Protein AF-A0A183BF28-F1 (afdb_monomer)

Structure (mmCIF, N/CA/C/O backbone):
data_AF-A0A183BF28-F1
#
_entry.id   AF-A0A183BF28-F1
#
loop_
_atom_site.group_PDB
_atom_site.id
_atom_site.type_symbol
_atom_site.label_atom_id
_atom_site.label_alt_id
_atom_site.label_comp_id
_atom_site.label_asym_id
_atom_site.label_entity_id
_atom_site.label_seq_id
_atom_site.pdbx_PDB_ins_code
_atom_site.Cartn_x
_atom_site.Cartn_y
_atom_site.Cartn_z
_atom_site.occupancy
_atom_site.B_iso_or_equiv
_atom_site.auth_seq_id
_atom_site.auth_comp_id
_atom_site.auth_asym_id
_atom_site.auth_atom_id
_atom_site.pdbx_PDB_model_num
ATOM 1 N N . MET A 1 1 ? 4.475 -18.652 7.217 1.00 43.69 1 MET A N 1
ATOM 2 C CA . MET A 1 1 ? 4.339 -17.180 7.205 1.00 43.69 1 MET A CA 1
ATOM 3 C C . MET A 1 1 ? 4.363 -16.728 8.648 1.00 43.69 1 MET A C 1
ATOM 5 O O . MET A 1 1 ? 3.551 -17.228 9.413 1.00 43.69 1 MET A O 1
ATOM 9 N N . ALA A 1 2 ? 5.332 -15.903 9.044 1.00 49.62 2 ALA A N 1
ATOM 10 C CA . ALA A 1 2 ? 5.305 -15.289 10.367 1.00 49.62 2 ALA A CA 1
ATOM 11 C C . ALA A 1 2 ? 4.167 -14.260 10.384 1.00 49.62 2 ALA A C 1
ATOM 13 O O . ALA A 1 2 ? 4.080 -13.446 9.467 1.00 49.62 2 ALA A O 1
ATOM 14 N N . VAL A 1 3 ? 3.276 -14.362 11.366 1.00 61.16 3 VAL A N 1
ATOM 15 C CA . VAL A 1 3 ? 2.222 -13.373 11.625 1.00 61.16 3 VAL A CA 1
ATOM 16 C C . VAL A 1 3 ? 2.916 -12.074 12.042 1.00 61.16 3 VAL A C 1
ATOM 18 O O . VAL A 1 3 ? 3.842 -12.128 12.855 1.00 61.16 3 VAL A O 1
ATOM 21 N N . SER A 1 4 ? 2.544 -10.935 11.447 1.00 83.50 4 SER A N 1
ATOM 22 C CA . SER A 1 4 ? 3.138 -9.649 11.830 1.00 83.50 4 SER A CA 1
ATOM 23 C C . SER A 1 4 ? 2.793 -9.351 13.291 1.00 83.50 4 SER A C 1
ATOM 25 O O . SER A 1 4 ? 1.710 -9.702 13.760 1.00 83.50 4 SER A O 1
ATOM 27 N N . GLN A 1 5 ? 3.684 -8.678 14.021 1.00 89.06 5 GLN A N 1
ATOM 28 C CA . GLN A 1 5 ? 3.403 -8.227 15.391 1.00 89.06 5 GLN A CA 1
ATOM 29 C C . GLN A 1 5 ? 2.098 -7.407 15.454 1.00 89.06 5 GLN A C 1
ATOM 31 O O . GLN A 1 5 ? 1.356 -7.479 16.432 1.00 89.06 5 GLN A O 1
ATOM 36 N N . GLU A 1 6 ? 1.794 -6.667 14.388 1.00 87.69 6 GLU A N 1
ATOM 37 C CA . GLU A 1 6 ? 0.563 -5.889 14.228 1.00 87.69 6 GLU A CA 1
ATOM 38 C C . GLU A 1 6 ? -0.684 -6.778 14.129 1.00 87.69 6 GLU A C 1
ATOM 40 O O . GLU A 1 6 ? -1.686 -6.514 14.793 1.00 87.69 6 GLU A O 1
ATOM 45 N N . ASP A 1 7 ? -0.611 -7.877 13.376 1.00 90.62 7 ASP A N 1
ATOM 46 C CA . ASP A 1 7 ? -1.716 -8.830 13.222 1.00 90.62 7 ASP A CA 1
ATOM 47 C C . ASP A 1 7 ? -2.042 -9.521 14.556 1.00 90.62 7 ASP A C 1
ATOM 49 O O . ASP A 1 7 ? -3.206 -9.788 14.866 1.00 90.62 7 ASP A O 1
ATOM 53 N N . GLU A 1 8 ? -1.021 -9.791 15.377 1.00 94.12 8 GLU A N 1
ATOM 54 C CA . GLU A 1 8 ? -1.204 -10.360 16.713 1.00 94.12 8 GLU A CA 1
ATOM 55 C C . GLU A 1 8 ? -1.910 -9.370 17.653 1.00 94.12 8 GLU A C 1
ATOM 57 O O . GLU A 1 8 ? -2.807 -9.760 18.406 1.00 94.12 8 GLU A O 1
ATOM 62 N N . IL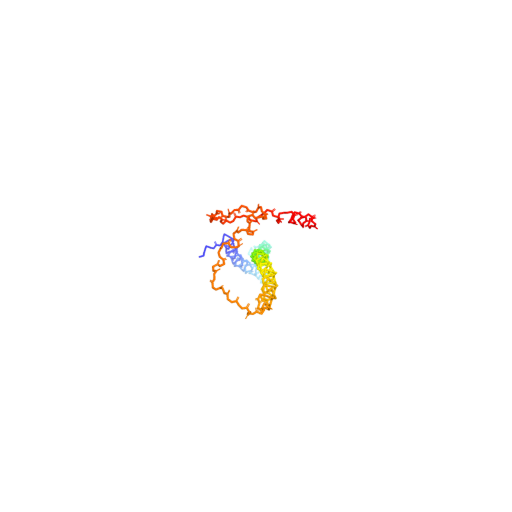E A 1 9 ? -1.552 -8.083 17.586 1.00 93.69 9 ILE A N 1
ATOM 63 C CA . ILE A 1 9 ? -2.218 -7.017 18.348 1.00 93.69 9 ILE A CA 1
ATOM 64 C C . ILE A 1 9 ? -3.686 -6.903 17.927 1.00 93.69 9 ILE A C 1
ATOM 66 O O . ILE A 1 9 ? -4.566 -6.872 18.787 1.00 93.69 9 ILE A O 1
ATOM 70 N N . VAL A 1 10 ? -3.970 -6.911 16.623 1.00 94.75 10 VAL A N 1
ATOM 71 C CA . VAL A 1 10 ? -5.341 -6.839 16.100 1.00 94.75 10 VAL A CA 1
ATOM 72 C C . VAL A 1 10 ? -6.154 -8.075 16.485 1.00 94.75 10 VAL A C 1
ATOM 74 O O . VAL A 1 10 ? -7.320 -7.953 16.854 1.00 94.75 10 VAL A O 1
ATOM 77 N N . SER A 1 11 ? -5.555 -9.266 16.467 1.00 95.31 11 SER A N 1
ATOM 78 C CA . SER A 1 11 ? -6.203 -10.499 16.934 1.00 95.31 11 SER A CA 1
ATOM 79 C C . SER A 1 11 ? -6.581 -10.428 18.421 1.00 95.31 11 SER A C 1
ATOM 81 O O . SER A 1 11 ? -7.711 -10.752 18.807 1.00 95.31 11 SER A O 1
ATOM 83 N N . LYS A 1 12 ? -5.667 -9.924 19.263 1.00 95.94 12 LYS A N 1
ATOM 84 C CA . LYS A 1 12 ? -5.938 -9.675 20.688 1.00 95.94 12 LYS A CA 1
ATOM 85 C C . LYS A 1 12 ? -7.038 -8.629 20.878 1.00 95.94 12 LYS A C 1
ATOM 87 O O . LYS A 1 12 ? -7.932 -8.853 21.689 1.00 95.94 12 LYS A O 1
ATOM 92 N N . ALA A 1 13 ? -7.018 -7.541 20.107 1.00 96.12 13 ALA A N 1
ATOM 93 C CA . ALA A 1 13 ? -8.053 -6.508 20.146 1.00 96.12 13 ALA A CA 1
ATOM 94 C C . ALA A 1 13 ? -9.435 -7.070 19.776 1.00 96.12 13 ALA A C 1
ATOM 96 O O . ALA A 1 13 ? -10.385 -6.881 20.526 1.00 96.12 13 ALA A O 1
ATOM 97 N N . LYS A 1 14 ? -9.536 -7.856 18.695 1.00 96.88 14 LYS A N 1
ATOM 98 C CA . LYS A 1 14 ? -10.781 -8.543 18.301 1.00 96.88 14 LYS A CA 1
ATOM 99 C C . LYS A 1 14 ? -11.297 -9.480 19.392 1.00 96.88 14 LYS A C 1
ATOM 101 O O . LYS A 1 14 ? -12.493 -9.526 19.655 1.00 96.88 14 LYS A O 1
ATOM 106 N N . SER A 1 15 ? -10.396 -10.196 20.060 1.00 97.69 15 SER A N 1
ATOM 107 C CA . SER A 1 15 ? -10.759 -11.082 21.173 1.00 97.69 15 SER A CA 1
ATOM 108 C C . SER A 1 15 ? -11.294 -10.296 22.377 1.00 97.69 15 SER A C 1
ATOM 110 O O . SER A 1 15 ? -12.264 -10.712 23.006 1.00 97.69 15 SER A O 1
ATOM 112 N N . ALA A 1 16 ? -10.691 -9.143 22.682 1.00 97.56 16 ALA A N 1
ATOM 113 C CA . ALA A 1 16 ? -11.154 -8.250 23.741 1.00 97.56 16 ALA A CA 1
ATOM 114 C C . ALA A 1 16 ? -12.519 -7.619 23.417 1.00 97.56 16 ALA A C 1
ATOM 116 O O . ALA A 1 16 ? -13.362 -7.541 24.306 1.00 97.56 16 ALA A O 1
ATOM 117 N N . ILE A 1 17 ? -12.760 -7.239 22.157 1.00 97.81 17 ILE A N 1
ATOM 118 C CA . ILE A 1 17 ? -14.062 -6.746 21.676 1.00 97.81 17 ILE A CA 1
ATOM 119 C C . ILE A 1 17 ? -15.151 -7.793 21.934 1.00 97.81 17 ILE A C 1
ATOM 121 O O . ILE A 1 17 ? -16.127 -7.485 22.608 1.00 97.81 17 ILE A O 1
ATOM 125 N N . LEU A 1 18 ? -14.943 -9.052 21.526 1.00 97.75 18 LEU A N 1
ATOM 126 C CA . LEU A 1 18 ? -15.909 -10.136 21.772 1.00 97.75 18 LEU A CA 1
ATOM 127 C C . LEU A 1 18 ? -16.190 -10.351 23.270 1.00 97.75 18 LEU A C 1
ATOM 129 O O . LEU A 1 18 ? -17.328 -10.591 23.677 1.00 97.75 18 LEU A O 1
ATOM 133 N N . ALA A 1 19 ? -15.157 -10.254 24.112 1.00 98.06 19 ALA A N 1
ATOM 134 C CA . ALA A 1 19 ? -15.319 -10.360 25.561 1.00 98.06 19 ALA A CA 1
ATOM 135 C C . ALA A 1 19 ? -16.131 -9.184 26.138 1.00 98.06 19 ALA A C 1
ATOM 137 O O . ALA A 1 19 ? -16.982 -9.390 27.005 1.00 98.06 19 ALA A O 1
ATOM 138 N N . LEU A 1 20 ? -15.898 -7.965 25.644 1.00 97.81 20 LEU A N 1
ATOM 139 C CA . LEU A 1 20 ? -16.638 -6.767 26.040 1.00 97.81 20 LEU A CA 1
ATOM 140 C C . LEU A 1 20 ? -18.089 -6.792 25.549 1.00 97.81 20 LEU A C 1
ATOM 142 O O . LEU A 1 20 ? -18.972 -6.414 26.311 1.00 97.81 20 LEU A O 1
ATOM 146 N N . GLU A 1 21 ? -18.359 -7.285 24.340 1.00 97.81 21 GLU A N 1
ATOM 147 C CA . GLU A 1 21 ? -19.720 -7.503 23.834 1.00 97.81 21 GLU A CA 1
ATOM 148 C C . GLU A 1 21 ? -20.484 -8.482 24.727 1.00 97.81 21 GLU A C 1
ATOM 150 O O . GLU A 1 21 ? -21.594 -8.187 25.174 1.00 97.81 21 GLU A O 1
ATOM 155 N N . SER A 1 22 ? -19.864 -9.617 25.068 1.00 98.25 22 SER A N 1
ATOM 156 C CA . SER A 1 22 ? -20.455 -10.583 25.996 1.00 98.25 22 SER A CA 1
ATOM 157 C C . SER A 1 22 ? -20.759 -9.935 27.347 1.00 98.25 22 SER A C 1
ATOM 159 O O . SER A 1 22 ? -21.877 -10.057 27.848 1.00 98.25 22 SER A O 1
ATOM 161 N N . LEU A 1 23 ? -19.799 -9.203 27.921 1.00 97.88 23 LEU A N 1
ATOM 162 C CA . LEU A 1 23 ? -19.992 -8.519 29.198 1.00 97.88 23 LEU A CA 1
ATOM 163 C C . LEU A 1 23 ? -21.115 -7.479 29.115 1.00 97.88 23 LEU A C 1
ATOM 165 O O . LEU A 1 23 ? -21.963 -7.424 30.001 1.00 97.88 23 LEU A O 1
ATOM 169 N N . LYS A 1 24 ? -21.164 -6.688 28.041 1.00 97.69 24 LYS A N 1
ATOM 170 C CA . LYS A 1 24 ? -22.215 -5.696 27.808 1.00 97.69 24 LYS A CA 1
ATOM 171 C C . LYS A 1 24 ? -23.598 -6.340 27.837 1.00 97.69 24 LYS A C 1
ATOM 173 O O . LYS A 1 24 ? -24.462 -5.862 28.567 1.00 97.69 24 LYS A O 1
ATOM 178 N N . THR A 1 25 ? -23.787 -7.445 27.110 1.00 97.81 25 THR A N 1
ATOM 179 C CA . THR A 1 25 ? -25.081 -8.147 27.073 1.00 97.81 25 THR A CA 1
ATOM 180 C C . THR A 1 25 ? -25.496 -8.683 28.446 1.00 97.81 25 THR A C 1
ATOM 182 O O . THR A 1 25 ? -26.675 -8.641 28.797 1.00 97.81 25 THR A O 1
ATOM 185 N N . GLU A 1 26 ? -24.542 -9.137 29.265 1.00 97.38 26 GLU A N 1
ATOM 186 C CA . GLU A 1 26 ? -24.800 -9.574 30.641 1.00 97.38 26 GLU A CA 1
ATOM 187 C C . GLU A 1 26 ? -25.221 -8.405 31.548 1.00 97.38 26 GLU A C 1
ATOM 189 O O . GLU A 1 26 ? -26.178 -8.529 32.323 1.00 97.38 26 GLU A O 1
ATOM 194 N N . GLN A 1 27 ? -24.552 -7.254 31.426 1.00 96.75 27 GLN A N 1
ATOM 195 C CA . GLN A 1 27 ? -24.895 -6.051 32.188 1.00 96.75 27 GLN A CA 1
ATOM 196 C C . GLN A 1 27 ? -26.248 -5.467 31.756 1.00 96.75 27 GLN A C 1
ATOM 198 O O . GLN A 1 27 ? -27.049 -5.096 32.609 1.00 96.75 27 GLN A O 1
ATOM 203 N N . GLU A 1 28 ? -26.565 -5.459 30.458 1.00 97.12 28 GLU A N 1
ATOM 204 C CA . GLU A 1 28 ? -27.879 -5.053 29.929 1.00 97.12 28 GLU A CA 1
ATOM 205 C C . GLU A 1 28 ? -29.004 -5.983 30.409 1.00 97.12 28 GLU A C 1
ATOM 207 O O . GLU A 1 28 ? -30.089 -5.532 30.795 1.00 97.12 28 GLU A O 1
ATOM 212 N N . LYS A 1 29 ? -28.745 -7.295 30.450 1.00 97.44 29 LYS A N 1
ATOM 213 C CA . LYS A 1 29 ? -29.685 -8.273 31.010 1.00 97.44 29 LYS A CA 1
ATOM 214 C C . LYS A 1 29 ? -29.917 -8.045 32.507 1.00 97.44 29 LYS A C 1
ATOM 216 O O . LYS A 1 29 ? -31.053 -8.114 32.966 1.00 97.44 29 LYS A O 1
ATOM 221 N N . SER A 1 30 ? -28.864 -7.746 33.263 1.00 95.75 30 SER A N 1
ATOM 222 C CA . SER A 1 30 ? -28.975 -7.440 34.695 1.00 95.75 30 SER A CA 1
ATOM 223 C C . SER A 1 30 ? -29.734 -6.128 34.934 1.00 95.75 30 SER A C 1
ATOM 225 O O . SER A 1 30 ? -30.644 -6.084 35.759 1.00 95.75 30 SER A O 1
ATOM 227 N N . LEU A 1 31 ? -29.440 -5.088 34.145 1.00 95.88 31 LEU A N 1
ATOM 228 C CA . LEU A 1 31 ? -30.117 -3.788 34.181 1.00 95.88 31 LEU A CA 1
ATOM 229 C C . LEU A 1 31 ? -31.617 -3.924 33.908 1.00 95.88 31 LEU A C 1
ATOM 231 O O . LEU A 1 31 ? -32.436 -3.437 34.686 1.00 95.88 31 LEU A O 1
ATOM 235 N N . SER A 1 32 ? -31.978 -4.616 32.826 1.00 95.25 32 SER A N 1
ATOM 236 C CA . SER A 1 32 ? -33.379 -4.864 32.471 1.00 95.25 32 SER A CA 1
ATOM 237 C C . SER A 1 32 ? -34.100 -5.709 33.524 1.00 95.25 32 SER A C 1
ATOM 239 O O . SER A 1 32 ? -35.276 -5.463 33.796 1.00 95.25 32 SER A O 1
ATOM 241 N N . GLY A 1 33 ? -33.398 -6.642 34.175 1.00 94.44 33 GLY A N 1
ATOM 242 C CA . GLY A 1 33 ? -33.896 -7.375 35.339 1.00 94.44 33 GLY A CA 1
ATOM 243 C C . GLY A 1 33 ? -34.273 -6.446 36.496 1.00 94.44 33 GLY A C 1
ATOM 244 O O . GLY A 1 33 ? -35.416 -6.477 36.948 1.00 94.44 33 GLY A O 1
ATOM 245 N N . PHE A 1 34 ? -33.362 -5.564 36.924 1.00 93.06 34 PHE A N 1
ATOM 246 C CA . PHE A 1 34 ? -33.631 -4.600 38.001 1.00 93.06 34 PHE A CA 1
ATOM 247 C C . PHE A 1 34 ? -34.762 -3.622 37.655 1.00 93.06 34 PHE A C 1
ATOM 249 O O . PHE A 1 34 ? -35.644 -3.380 38.479 1.00 93.06 34 PHE A O 1
ATOM 256 N N . GLN A 1 35 ? -34.786 -3.106 36.423 1.00 92.12 35 GLN A N 1
ATOM 257 C CA . GLN A 1 35 ? -35.855 -2.226 35.937 1.00 92.12 35 GLN A CA 1
ATOM 258 C C . GLN A 1 35 ? -37.221 -2.928 35.915 1.00 92.12 35 GLN A C 1
ATOM 260 O O . GLN A 1 35 ? -38.239 -2.322 36.262 1.00 92.12 35 GLN A O 1
ATOM 265 N N . SER A 1 36 ? -37.253 -4.210 35.543 1.00 91.12 36 SER A N 1
ATOM 266 C CA . SER A 1 36 ? -38.476 -5.019 35.547 1.00 91.12 36 SER A CA 1
ATOM 267 C C . SER A 1 36 ? -38.981 -5.267 36.969 1.00 91.12 36 SER A C 1
ATOM 269 O O . SER A 1 36 ? -40.168 -5.067 37.222 1.00 91.12 36 SER A O 1
ATOM 271 N N . SER A 1 37 ? -38.096 -5.619 37.909 1.00 88.75 37 SER A N 1
ATOM 272 C CA . SER A 1 37 ? -38.452 -5.798 39.327 1.00 88.75 37 SER A CA 1
ATOM 273 C C . SER A 1 37 ? -39.017 -4.515 39.944 1.00 88.75 37 SER A C 1
ATOM 275 O O . SER A 1 37 ? -40.042 -4.554 40.624 1.00 88.75 37 SER A O 1
ATOM 277 N N . LEU A 1 38 ? -38.406 -3.365 39.638 1.00 87.88 38 LEU A N 1
ATOM 278 C CA . LEU A 1 38 ? -38.874 -2.049 40.085 1.00 87.88 38 LEU A CA 1
ATOM 279 C C . LEU A 1 38 ? -40.250 -1.688 39.493 1.00 87.88 38 LEU A C 1
ATOM 281 O O . LEU A 1 38 ? -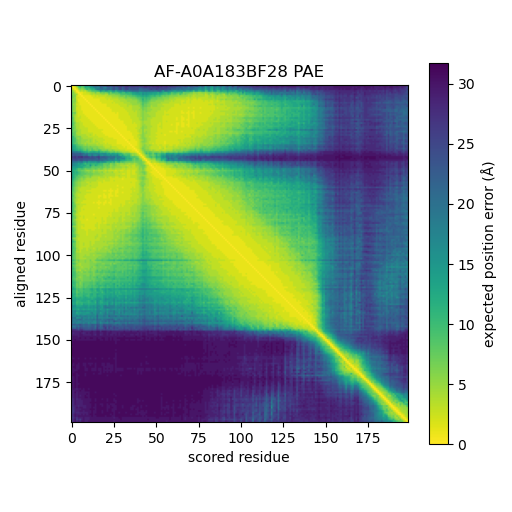41.059 -1.050 40.161 1.00 87.88 38 LEU A O 1
ATOM 285 N N . SER A 1 39 ? -40.538 -2.123 38.261 1.00 85.38 39 SER A N 1
ATOM 286 C CA . SER A 1 39 ? -41.819 -1.870 37.579 1.00 85.38 39 SER A CA 1
ATOM 287 C C . SER A 1 39 ? -42.961 -2.780 38.058 1.00 85.38 39 SER A C 1
ATOM 289 O O . SER A 1 39 ? -44.127 -2.402 37.958 1.00 85.38 39 SER A O 1
ATOM 291 N N . GLN A 1 40 ? -42.646 -3.986 38.541 1.00 83.25 40 GLN A N 1
ATOM 292 C CA . GLN A 1 40 ? -43.627 -4.985 38.991 1.00 83.25 40 GLN A CA 1
ATOM 293 C C . GLN A 1 40 ? -43.962 -4.883 40.485 1.00 83.25 40 GLN A C 1
ATOM 295 O O . GLN A 1 40 ? -44.987 -5.412 40.916 1.00 83.25 40 GLN A O 1
ATOM 300 N N . SER A 1 41 ? -43.133 -4.207 41.283 1.00 72.12 41 SER A N 1
ATOM 301 C CA . SER A 1 41 ? -43.397 -4.029 42.708 1.00 72.12 41 SER A CA 1
ATOM 302 C C . SER A 1 41 ? -44.416 -2.912 42.964 1.00 72.12 41 SER A C 1
ATOM 304 O O . SER A 1 41 ? -44.258 -1.773 42.528 1.00 72.12 41 SER A O 1
ATOM 306 N N . HIS A 1 42 ? -45.479 -3.238 43.704 1.00 64.69 42 HIS A N 1
ATOM 307 C CA . HIS A 1 42 ? -46.515 -2.291 44.133 1.00 64.69 42 HIS A CA 1
ATOM 308 C C . HIS A 1 42 ? -46.228 -1.650 45.507 1.00 64.69 42 HIS A C 1
ATOM 310 O O . HIS A 1 42 ? -46.983 -0.777 45.935 1.00 64.69 42 HIS A O 1
ATOM 316 N N . ALA A 1 43 ? -45.138 -2.041 46.183 1.00 60.12 43 ALA A N 1
ATOM 317 C CA . ALA A 1 43 ? -44.707 -1.504 47.474 1.00 60.12 43 ALA A CA 1
ATOM 318 C C . ALA A 1 43 ? -43.247 -1.016 47.384 1.00 60.12 43 ALA A C 1
ATOM 320 O O . ALA A 1 43 ? -42.306 -1.802 47.290 1.00 60.12 43 ALA A O 1
ATOM 321 N N . GLY A 1 44 ? -43.054 0.305 47.377 1.00 62.38 44 GLY A N 1
ATOM 322 C CA . GLY A 1 44 ? -41.755 0.943 47.111 1.00 62.38 44 GLY A CA 1
ATOM 323 C C . GLY A 1 44 ? -40.693 0.799 48.209 1.00 62.38 44 GLY A C 1
ATOM 324 O O . GLY A 1 44 ? -39.533 1.100 47.944 1.00 62.38 44 GLY A O 1
ATOM 325 N N . ASP A 1 45 ? -41.070 0.325 49.400 1.00 69.12 45 ASP A N 1
ATOM 326 C CA . ASP A 1 45 ? -40.207 0.302 50.594 1.00 69.12 45 ASP A CA 1
ATOM 327 C C . ASP A 1 45 ? -39.640 -1.091 50.934 1.00 69.12 45 ASP A C 1
ATOM 329 O O . ASP A 1 45 ? -38.998 -1.261 51.972 1.00 69.12 45 ASP A O 1
ATOM 333 N N . GLU A 1 46 ? -39.850 -2.107 50.088 1.00 81.62 46 GLU A N 1
ATOM 334 C CA . GLU A 1 46 ? -39.168 -3.391 50.284 1.00 81.62 46 GLU A CA 1
ATOM 335 C C . GLU A 1 46 ? -37.649 -3.242 50.080 1.00 81.62 46 GLU A C 1
ATOM 337 O O . GLU A 1 46 ? -37.209 -2.588 49.127 1.00 81.62 46 GLU A O 1
ATOM 342 N N . PRO A 1 47 ? -36.821 -3.874 50.935 1.00 81.00 47 PRO A N 1
ATOM 343 C CA . PRO A 1 47 ? -35.364 -3.748 50.876 1.00 81.00 47 PRO A CA 1
ATOM 344 C C . PRO A 1 47 ? -34.780 -4.194 49.525 1.00 81.00 47 PRO A C 1
ATOM 346 O O . PRO A 1 47 ? -33.807 -3.610 49.052 1.00 81.00 47 PRO A O 1
ATOM 349 N N . GLU A 1 48 ? -35.400 -5.175 48.864 1.00 82.94 48 GLU A N 1
ATOM 350 C CA . GLU A 1 48 ? -35.015 -5.628 47.520 1.00 82.94 48 GLU A CA 1
ATOM 351 C C . GLU A 1 48 ? -35.303 -4.579 46.435 1.00 82.94 48 GLU A C 1
ATOM 353 O O . GLU A 1 48 ? -34.548 -4.460 45.470 1.00 82.94 48 GLU A O 1
ATOM 358 N N . ASN A 1 49 ? -36.350 -3.772 46.612 1.00 84.94 49 ASN A N 1
ATOM 359 C CA . ASN A 1 49 ? -36.749 -2.731 45.669 1.00 84.94 49 ASN A CA 1
ATOM 360 C C . ASN A 1 49 ? -35.847 -1.487 45.781 1.00 84.94 49 ASN A C 1
ATOM 362 O O . ASN A 1 49 ? -35.416 -0.915 44.777 1.00 84.94 49 ASN A O 1
ATOM 366 N N . LEU A 1 50 ? -35.481 -1.122 47.014 1.00 86.69 50 LEU A N 1
ATOM 367 C CA . LEU A 1 50 ? -34.471 -0.099 47.304 1.00 86.69 50 LEU A CA 1
ATOM 368 C C . LEU A 1 50 ? -33.109 -0.473 46.705 1.00 86.69 50 LEU A C 1
ATOM 370 O O . LEU A 1 50 ? -32.502 0.343 46.013 1.00 86.69 50 LEU A O 1
ATOM 374 N N . TYR A 1 51 ? -32.676 -1.724 46.889 1.00 89.56 51 TYR A N 1
ATOM 375 C CA . TYR A 1 51 ? -31.439 -2.229 46.292 1.00 89.56 51 TYR A CA 1
ATOM 376 C C . TYR A 1 51 ? -31.474 -2.182 44.758 1.00 89.56 51 TYR A C 1
ATOM 378 O O . TYR A 1 51 ? -30.541 -1.680 44.132 1.00 89.56 51 TYR A O 1
ATOM 386 N N . ALA A 1 52 ? -32.565 -2.649 44.136 1.00 88.31 52 ALA A N 1
ATOM 387 C CA . ALA A 1 52 ? -32.722 -2.592 42.683 1.00 88.31 52 ALA A CA 1
ATOM 388 C C . ALA A 1 52 ? -32.609 -1.152 42.158 1.00 88.31 52 ALA A C 1
ATOM 390 O O . ALA A 1 52 ? -31.914 -0.909 41.173 1.00 88.31 52 ALA A O 1
ATOM 391 N N . LYS A 1 53 ? -33.226 -0.186 42.848 1.00 88.69 53 LYS A N 1
ATOM 392 C CA . LYS A 1 53 ? -33.158 1.236 42.493 1.00 88.69 53 LYS A CA 1
ATOM 393 C C . LYS A 1 53 ? -31.738 1.802 42.583 1.00 88.69 53 LYS A C 1
ATOM 395 O O . LYS A 1 53 ? -31.335 2.540 41.689 1.00 88.69 53 LYS A O 1
ATOM 400 N N . GLU A 1 54 ? -30.976 1.446 43.616 1.00 91.62 54 GLU A N 1
ATOM 401 C CA . GLU A 1 54 ? -29.580 1.882 43.774 1.00 91.62 54 GLU A CA 1
ATOM 402 C C . GLU A 1 54 ? -28.640 1.283 42.716 1.00 91.62 54 GLU A C 1
ATOM 404 O O . GLU A 1 54 ? -27.639 1.909 42.368 1.00 91.62 54 GLU A O 1
ATOM 409 N N . MET A 1 55 ? -28.952 0.098 42.179 1.00 93.06 55 MET A N 1
ATOM 410 C CA . MET A 1 55 ? -28.113 -0.580 41.182 1.00 93.06 55 MET A CA 1
ATOM 411 C C . MET A 1 55 ? -28.358 -0.123 39.737 1.00 93.06 55 MET A C 1
ATOM 413 O O . MET A 1 55 ? -27.447 -0.238 38.918 1.00 93.06 55 MET A O 1
ATOM 417 N N . VAL A 1 56 ? -29.539 0.409 39.398 1.00 93.88 56 VAL A N 1
ATOM 418 C CA . VAL A 1 56 ? -29.879 0.789 38.010 1.00 93.88 56 VAL A CA 1
ATOM 419 C C . VAL A 1 56 ? -28.927 1.849 37.446 1.00 93.88 56 VAL A C 1
ATOM 421 O O . VAL A 1 56 ? -28.389 1.657 36.354 1.00 93.88 56 VAL A O 1
ATOM 424 N N . ASP A 1 57 ? -28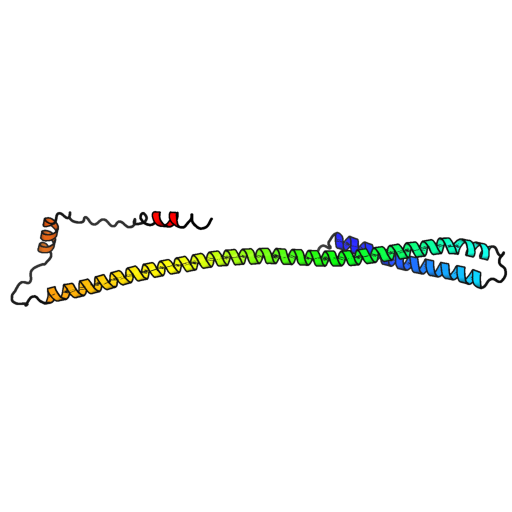.677 2.937 38.179 1.00 94.25 57 ASP A N 1
ATOM 425 C CA . ASP A 1 57 ? -27.861 4.048 37.669 1.00 94.25 57 ASP A CA 1
ATOM 426 C C . ASP A 1 57 ? -26.379 3.660 37.476 1.00 94.25 57 ASP A C 1
ATOM 428 O O . ASP A 1 57 ? -25.849 3.872 36.378 1.00 94.25 57 ASP A O 1
ATOM 432 N N . PRO A 1 58 ? -25.683 3.041 38.459 1.00 95.44 58 PRO A N 1
ATOM 433 C CA . PRO A 1 58 ? -24.301 2.596 38.274 1.00 95.44 58 PRO A CA 1
ATOM 434 C C . PRO A 1 58 ? -24.140 1.604 37.120 1.00 95.44 58 PRO A C 1
ATOM 436 O O . PRO A 1 58 ? -23.182 1.697 36.349 1.00 95.44 58 PRO A O 1
ATOM 439 N N . LEU A 1 59 ? -25.081 0.669 36.977 1.00 96.00 59 LEU A N 1
ATOM 440 C CA . LEU A 1 59 ? -25.037 -0.346 35.930 1.00 96.00 59 LEU A CA 1
ATOM 441 C C . LEU A 1 59 ? -25.271 0.271 34.545 1.00 96.00 59 LEU A C 1
ATOM 443 O O . LEU A 1 59 ? -24.586 -0.093 33.589 1.00 96.00 59 LEU A O 1
ATOM 447 N N . GLY A 1 60 ? -26.156 1.269 34.447 1.00 96.94 60 GLY A N 1
ATOM 448 C CA . GLY A 1 60 ? -26.354 2.056 33.229 1.00 96.94 60 GLY A CA 1
ATOM 449 C C . GLY A 1 60 ? -25.077 2.777 32.788 1.00 96.94 60 GLY A C 1
ATOM 450 O O . GLY A 1 60 ? -24.710 2.728 31.613 1.00 96.94 60 GLY A O 1
ATOM 451 N N . VAL A 1 61 ? -24.336 3.365 33.736 1.00 97.56 61 VAL A N 1
ATOM 452 C CA . VAL A 1 61 ? -23.030 3.992 33.459 1.00 97.56 61 VAL A CA 1
ATOM 453 C C . VAL A 1 61 ? -22.006 2.967 32.961 1.00 97.56 61 VAL A C 1
ATOM 455 O O . VAL A 1 61 ? -21.238 3.266 32.045 1.00 97.56 61 VAL A O 1
ATOM 458 N N . ILE A 1 62 ? -21.975 1.760 33.534 1.00 96.81 62 ILE A N 1
ATOM 459 C CA . ILE A 1 62 ? -21.068 0.688 33.091 1.00 96.81 62 ILE A CA 1
ATOM 460 C C . ILE A 1 62 ? -21.398 0.259 31.658 1.00 96.81 62 ILE A C 1
ATOM 462 O O . ILE A 1 62 ? -20.493 0.205 30.825 1.00 96.81 62 ILE A O 1
ATOM 466 N N . VAL A 1 63 ? -22.676 0.014 31.350 1.00 97.75 63 VAL A N 1
ATOM 467 C CA . VAL A 1 63 ? -23.127 -0.350 29.996 1.00 97.75 63 VAL A CA 1
ATOM 468 C C . VAL A 1 63 ? -22.724 0.722 28.984 1.00 97.75 63 VAL A C 1
ATOM 470 O O . VAL A 1 63 ? -22.153 0.394 27.945 1.00 97.75 63 VAL A O 1
ATOM 473 N N . GLN A 1 64 ? -22.944 2.001 29.305 1.00 97.94 64 GLN A N 1
ATOM 474 C CA . GLN A 1 64 ? -22.560 3.108 28.430 1.00 97.94 64 GLN A CA 1
ATOM 475 C C . GLN A 1 64 ? -21.042 3.171 28.209 1.00 97.94 64 GLN A C 1
ATOM 477 O O . GLN A 1 64 ? -20.588 3.376 27.087 1.00 97.94 64 GLN A O 1
ATOM 482 N N . ARG A 1 65 ? -20.233 2.962 29.254 1.00 98.12 65 ARG A N 1
ATOM 483 C CA . ARG A 1 65 ? -18.767 2.938 29.116 1.00 98.12 65 ARG A CA 1
ATOM 484 C C . ARG A 1 65 ? -18.286 1.796 28.229 1.00 98.12 65 ARG A C 1
ATOM 486 O O . ARG A 1 65 ? -17.390 2.016 27.419 1.00 98.12 65 ARG A O 1
ATOM 493 N N . ILE A 1 66 ? -18.867 0.603 28.376 1.00 98.06 66 ILE A N 1
ATOM 494 C CA . ILE A 1 66 ? -18.527 -0.539 27.519 1.00 98.06 66 ILE A CA 1
ATOM 495 C C . ILE A 1 66 ? -18.925 -0.238 26.070 1.00 98.06 66 ILE A C 1
ATOM 497 O O . ILE A 1 66 ? -18.124 -0.475 25.173 1.00 98.06 66 ILE A O 1
ATOM 501 N N . GLN A 1 67 ? -20.109 0.341 25.845 1.00 97.94 67 GLN A N 1
ATOM 502 C CA . GLN A 1 67 ? -20.561 0.739 24.510 1.00 97.94 67 GLN A CA 1
ATOM 503 C C . GLN A 1 67 ? -19.595 1.728 23.846 1.00 97.94 67 GLN A C 1
ATOM 505 O O . GLN A 1 67 ? -19.153 1.473 22.731 1.00 97.94 67 GLN A O 1
ATOM 510 N N . ASN A 1 68 ? -19.211 2.802 24.541 1.00 98.00 68 ASN A N 1
ATOM 511 C CA . ASN A 1 68 ? -18.264 3.780 23.999 1.00 98.00 68 ASN A CA 1
ATOM 512 C C . ASN A 1 68 ? -16.912 3.125 23.661 1.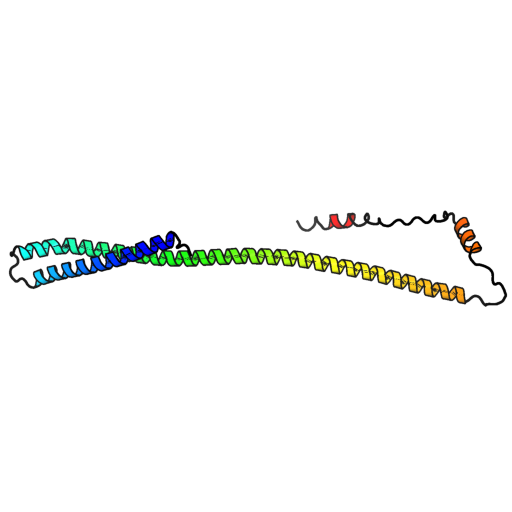00 98.00 68 ASN A C 1
ATOM 514 O O . ASN A 1 68 ? -16.338 3.389 22.612 1.00 98.00 68 ASN A O 1
ATOM 518 N N . GLY A 1 69 ? -16.418 2.233 24.528 1.00 97.69 69 GLY A N 1
ATOM 519 C CA . GLY A 1 69 ? -15.171 1.509 24.278 1.00 97.69 69 GLY A CA 1
ATOM 520 C C . GLY A 1 69 ? -15.238 0.557 23.077 1.00 97.69 69 GLY A C 1
ATOM 521 O O . GLY A 1 69 ? -14.233 0.385 22.392 1.00 97.69 69 GLY A O 1
ATOM 522 N N . LEU A 1 70 ? -16.402 -0.045 22.808 1.00 98.00 70 LEU A N 1
ATOM 523 C CA . LEU A 1 70 ? -16.630 -0.861 21.611 1.00 98.00 70 LEU A CA 1
ATOM 524 C C . LEU A 1 70 ? -16.646 0.003 20.342 1.00 98.00 70 LEU A C 1
ATOM 526 O O . LEU A 1 70 ? -15.972 -0.338 19.376 1.00 98.00 70 LEU A O 1
ATOM 530 N N . GLU A 1 71 ? -17.332 1.149 20.371 1.00 98.06 71 GLU A N 1
ATOM 531 C CA . GLU A 1 71 ? -17.364 2.099 19.248 1.00 98.06 71 GLU A CA 1
ATOM 532 C C . GLU A 1 71 ? -15.961 2.627 18.906 1.00 98.06 71 GLU A C 1
ATOM 534 O O . GLU A 1 71 ? -15.567 2.652 17.738 1.00 98.06 71 GLU A O 1
ATOM 539 N N . ASP A 1 72 ? -15.167 2.980 19.921 1.00 97.12 72 ASP A N 1
ATOM 540 C CA . ASP A 1 72 ? -13.772 3.389 19.738 1.00 97.12 72 ASP A CA 1
ATOM 541 C C . ASP A 1 72 ? -12.923 2.253 19.135 1.00 97.12 72 ASP A C 1
ATOM 543 O O . ASP A 1 72 ? -12.077 2.484 18.264 1.00 97.12 72 ASP A O 1
ATOM 547 N N . ALA A 1 73 ? -13.147 1.008 19.568 1.00 97.19 73 ALA A N 1
ATOM 548 C CA . ALA A 1 73 ? -12.425 -0.155 19.059 1.00 97.19 73 ALA A CA 1
ATOM 549 C C . ALA A 1 73 ? -12.764 -0.463 17.589 1.00 97.19 73 ALA A C 1
ATOM 551 O O . ALA A 1 73 ? -11.861 -0.797 16.814 1.00 97.19 73 ALA A O 1
ATOM 552 N N . ASP A 1 74 ? -14.020 -0.285 17.179 1.00 96.38 74 ASP A N 1
ATOM 553 C CA . ASP A 1 74 ? -14.443 -0.416 15.781 1.00 96.38 74 ASP A CA 1
ATOM 554 C C . ASP A 1 74 ? -13.739 0.608 14.883 1.00 96.38 74 ASP A C 1
ATOM 556 O O . ASP A 1 74 ? -13.224 0.259 13.814 1.00 96.38 74 ASP A O 1
ATOM 560 N N . VAL A 1 75 ? -13.633 1.864 15.335 1.00 97.44 75 VAL A N 1
ATOM 561 C CA . VAL A 1 75 ? -12.886 2.909 14.614 1.00 97.44 75 VAL A CA 1
ATOM 562 C C . VAL A 1 75 ? -11.421 2.505 14.435 1.00 97.44 75 VAL A C 1
ATOM 564 O O . VAL A 1 75 ? -10.872 2.653 13.338 1.00 97.44 75 VAL A O 1
ATOM 567 N N . LEU A 1 76 ? -10.787 1.955 15.475 1.00 96.12 76 LEU A N 1
ATOM 568 C CA . LEU A 1 76 ? -9.398 1.492 15.404 1.00 96.12 76 LEU A CA 1
ATOM 569 C C . LEU A 1 76 ? -9.214 0.324 14.424 1.00 96.12 76 LEU A C 1
ATOM 571 O O . LEU A 1 76 ? -8.228 0.308 13.684 1.00 96.12 76 LEU A O 1
ATOM 575 N N . LEU A 1 77 ? -10.152 -0.627 14.371 1.00 95.94 77 LEU A N 1
ATOM 576 C CA . LEU A 1 77 ? -10.104 -1.736 13.411 1.00 95.94 77 LEU A CA 1
ATOM 577 C C . LEU A 1 77 ? -10.208 -1.241 11.967 1.00 95.94 77 LEU A C 1
ATOM 579 O O . LEU A 1 77 ? -9.408 -1.639 11.118 1.00 95.94 77 LEU A O 1
ATOM 583 N N . VAL A 1 78 ? -11.146 -0.334 11.698 1.00 97.00 78 VAL A N 1
ATOM 584 C CA . VAL A 1 78 ? -11.302 0.276 10.372 1.00 97.00 78 VAL A CA 1
ATOM 585 C C . VAL A 1 78 ? -10.045 1.062 9.992 1.00 97.00 78 VAL A C 1
ATOM 587 O O . VAL A 1 78 ? -9.543 0.932 8.874 1.00 97.00 78 VAL A O 1
ATOM 590 N N . MET A 1 79 ? -9.489 1.846 10.921 1.00 96.25 79 MET A N 1
ATOM 591 C CA . MET A 1 79 ? -8.250 2.594 10.699 1.00 96.25 79 MET A CA 1
ATOM 592 C C . MET A 1 79 ? -7.074 1.670 10.360 1.00 96.25 79 MET A C 1
ATOM 594 O O . MET A 1 79 ? -6.309 1.970 9.441 1.00 96.25 79 MET A O 1
ATOM 598 N N . TYR A 1 80 ? -6.948 0.533 11.048 1.00 95.38 80 TYR A N 1
ATOM 599 C CA . TYR A 1 80 ? -5.934 -0.473 10.743 1.00 95.38 80 TYR A CA 1
ATOM 600 C C . TYR A 1 80 ? -6.091 -1.035 9.318 1.00 95.38 80 TYR A C 1
ATOM 602 O O . TYR A 1 80 ? -5.109 -1.113 8.581 1.00 95.38 80 TYR A O 1
ATOM 610 N N . GLU A 1 81 ? -7.311 -1.343 8.866 1.00 95.12 81 GLU A N 1
ATOM 611 C CA . GLU A 1 81 ? -7.540 -1.794 7.483 1.00 95.12 81 GLU A CA 1
ATOM 612 C C . GLU A 1 81 ? -7.149 -0.739 6.438 1.00 95.12 81 GLU A C 1
ATOM 614 O O . GLU A 1 81 ? -6.581 -1.071 5.391 1.00 95.12 81 GLU A O 1
ATOM 619 N N . TYR A 1 82 ? -7.443 0.538 6.699 1.00 97.56 82 TYR A N 1
ATOM 620 C CA . TYR A 1 82 ? -7.012 1.634 5.829 1.00 97.56 82 TYR A CA 1
ATOM 621 C C . TYR A 1 82 ? -5.490 1.763 5.781 1.00 97.56 82 TYR A C 1
ATOM 623 O O . TYR A 1 82 ? -4.936 1.954 4.696 1.00 97.56 82 TYR A O 1
ATOM 631 N N . LEU A 1 83 ? -4.814 1.617 6.922 1.00 96.00 83 LEU A N 1
ATOM 632 C CA . LEU A 1 83 ? -3.356 1.645 6.990 1.00 96.00 83 LEU A CA 1
ATOM 633 C C . LEU A 1 83 ? -2.744 0.520 6.144 1.00 96.00 83 LEU A C 1
ATOM 635 O O . LEU A 1 83 ? -1.882 0.791 5.312 1.00 96.00 83 LEU A O 1
ATOM 639 N N . GLN A 1 84 ? -3.264 -0.705 6.261 1.00 95.62 84 GLN A N 1
ATOM 640 C CA . GLN A 1 84 ? -2.809 -1.849 5.462 1.00 95.62 84 GLN A CA 1
ATOM 641 C C . GLN A 1 84 ? -2.971 -1.607 3.951 1.00 95.62 84 GLN A C 1
ATOM 643 O O . GLN A 1 84 ? -2.063 -1.883 3.162 1.00 95.62 84 GLN A O 1
ATOM 648 N N . LYS A 1 85 ? -4.104 -1.032 3.523 1.00 97.06 85 LYS A N 1
ATOM 649 C CA . LYS A 1 85 ? -4.326 -0.658 2.112 1.00 97.06 85 LYS A CA 1
ATOM 650 C C . LYS A 1 85 ? -3.323 0.399 1.642 1.00 97.06 85 LYS A C 1
ATOM 652 O O . LYS A 1 85 ? -2.734 0.244 0.571 1.00 97.06 85 LYS A O 1
ATOM 657 N N . ALA A 1 86 ? -3.107 1.441 2.443 1.00 97.94 86 ALA A N 1
ATOM 658 C CA . ALA A 1 86 ? -2.169 2.515 2.128 1.00 97.94 86 ALA A CA 1
ATOM 659 C C . ALA A 1 86 ? -0.718 2.007 2.045 1.00 97.94 86 ALA A C 1
ATOM 661 O O . ALA A 1 86 ? 0.040 2.397 1.153 1.00 97.94 86 ALA A O 1
ATOM 662 N N . GLU A 1 87 ? -0.322 1.096 2.932 1.00 96.81 87 GLU A N 1
ATOM 663 C CA . GLU A 1 87 ? 0.999 0.471 2.903 1.00 96.81 87 GLU A CA 1
ATOM 664 C C . GLU A 1 87 ? 1.194 -0.412 1.672 1.00 96.81 87 GLU A C 1
ATOM 666 O O . GLU A 1 87 ? 2.231 -0.316 1.005 1.00 96.81 87 GLU A O 1
ATOM 671 N N . ALA A 1 88 ? 0.192 -1.215 1.312 1.00 97.00 88 ALA A N 1
ATOM 672 C CA . ALA A 1 88 ? 0.224 -2.016 0.094 1.00 97.00 88 ALA A CA 1
ATOM 673 C C . ALA A 1 88 ? 0.372 -1.135 -1.160 1.00 97.00 88 ALA A C 1
ATOM 675 O O . ALA A 1 88 ? 1.193 -1.423 -2.038 1.00 97.00 88 ALA A O 1
ATOM 676 N N . GLU A 1 89 ? -0.364 -0.023 -1.231 1.00 98.12 89 GLU A N 1
ATOM 677 C CA . GLU A 1 89 ? -0.260 0.938 -2.331 1.00 98.12 89 GLU A CA 1
ATOM 678 C C . GLU A 1 89 ? 1.123 1.601 -2.388 1.00 98.12 89 GLU A C 1
ATOM 680 O O . GLU A 1 89 ? 1.746 1.657 -3.453 1.00 98.12 89 GLU A O 1
ATOM 685 N N . LYS A 1 90 ? 1.673 2.005 -1.238 1.00 98.25 90 LYS A N 1
ATOM 686 C CA . LYS A 1 90 ? 3.042 2.529 -1.136 1.00 98.25 90 LYS A CA 1
ATOM 687 C C . LYS A 1 90 ? 4.075 1.534 -1.668 1.00 98.25 90 LYS A C 1
ATOM 689 O O . LYS A 1 90 ? 4.971 1.930 -2.420 1.00 98.25 90 LYS A O 1
ATOM 694 N N . GLN A 1 91 ? 3.978 0.251 -1.309 1.00 98.44 91 GLN A N 1
ATOM 695 C CA . GLN A 1 91 ? 4.905 -0.768 -1.818 1.00 98.44 91 GLN A CA 1
ATOM 696 C C . GLN A 1 91 ? 4.746 -0.980 -3.327 1.00 98.44 91 GLN A C 1
ATOM 698 O O . GLN A 1 91 ? 5.748 -1.084 -4.040 1.00 98.44 91 GLN A O 1
ATOM 703 N N . LYS A 1 92 ? 3.509 -0.969 -3.837 1.00 98.56 92 LYS A N 1
ATOM 704 C CA . LYS A 1 92 ? 3.225 -1.052 -5.276 1.00 98.56 92 LYS A CA 1
ATOM 705 C C . LYS A 1 92 ? 3.864 0.104 -6.047 1.00 98.56 92 LYS A C 1
ATOM 707 O O . LYS A 1 92 ? 4.554 -0.140 -7.036 1.00 98.56 92 LYS A O 1
ATOM 712 N N . LEU A 1 93 ? 3.694 1.343 -5.584 1.00 98.75 93 LEU A N 1
ATOM 713 C CA . LEU A 1 93 ? 4.301 2.522 -6.211 1.00 98.75 93 LEU A CA 1
ATOM 714 C C . LEU A 1 93 ? 5.831 2.461 -6.166 1.00 98.75 93 LEU A C 1
ATOM 716 O O . LEU A 1 93 ? 6.494 2.730 -7.166 1.00 98.75 93 LEU A O 1
ATOM 720 N N . LYS A 1 94 ? 6.407 2.027 -5.039 1.00 98.62 94 LYS A N 1
ATOM 721 C CA . LYS A 1 94 ? 7.858 1.838 -4.901 1.00 98.62 94 LYS A CA 1
ATOM 722 C C . LYS A 1 94 ? 8.405 0.816 -5.900 1.00 98.62 94 LYS A C 1
ATOM 724 O O . LYS A 1 94 ? 9.475 1.029 -6.472 1.00 98.62 94 LYS A O 1
ATOM 729 N N . TYR A 1 95 ? 7.687 -0.284 -6.121 1.00 98.56 95 TYR A N 1
ATOM 730 C CA . TYR A 1 95 ? 8.043 -1.268 -7.142 1.00 98.56 95 TYR A CA 1
ATOM 731 C C . TYR A 1 95 ? 7.952 -0.676 -8.555 1.00 98.56 95 TYR A C 1
ATOM 733 O O . TYR A 1 95 ? 8.898 -0.806 -9.331 1.00 98.56 95 TYR A O 1
ATOM 741 N N . GLN A 1 96 ? 6.859 0.022 -8.877 1.00 98.75 96 GLN A N 1
ATOM 742 C CA . GLN A 1 96 ? 6.679 0.648 -10.190 1.00 98.75 96 GLN A CA 1
ATOM 743 C C . GLN A 1 96 ? 7.760 1.688 -10.491 1.00 98.75 96 GLN A C 1
ATOM 745 O O . GLN A 1 96 ? 8.315 1.673 -11.584 1.00 98.75 96 GLN A O 1
ATOM 750 N N . ALA A 1 97 ? 8.117 2.528 -9.517 1.00 98.75 97 ALA A N 1
ATOM 751 C CA . ALA A 1 97 ? 9.192 3.505 -9.663 1.00 98.75 97 ALA A CA 1
ATOM 752 C C . ALA A 1 97 ? 10.532 2.833 -10.004 1.00 98.75 97 ALA A C 1
ATOM 754 O O . ALA A 1 97 ? 11.233 3.272 -10.912 1.00 98.75 97 ALA A O 1
ATOM 755 N N . ARG A 1 98 ? 10.865 1.722 -9.328 1.00 98.69 98 ARG A N 1
ATOM 756 C CA . ARG A 1 98 ? 12.075 0.936 -9.628 1.00 98.69 98 ARG A CA 1
ATOM 757 C C . ARG A 1 98 ? 12.033 0.328 -11.028 1.00 98.69 98 ARG A C 1
ATOM 759 O O . ARG A 1 98 ? 13.027 0.408 -11.740 1.00 98.69 98 ARG A O 1
ATOM 766 N N . ARG A 1 99 ? 10.895 -0.251 -11.424 1.00 98.62 99 ARG A N 1
ATOM 767 C CA . ARG A 1 99 ? 10.717 -0.846 -12.756 1.00 98.62 99 ARG A CA 1
ATOM 768 C C . ARG A 1 99 ? 10.867 0.201 -13.860 1.00 98.62 99 ARG A C 1
ATOM 770 O O . ARG A 1 99 ? 11.606 -0.030 -14.804 1.00 98.62 99 ARG A O 1
ATOM 777 N N . LEU A 1 100 ? 10.206 1.350 -13.717 1.00 98.75 100 LEU A N 1
ATOM 778 C CA . LEU A 1 100 ? 10.283 2.446 -14.685 1.00 98.75 100 LEU A CA 1
ATOM 779 C C . LEU A 1 100 ? 11.692 3.028 -14.779 1.00 98.75 100 LEU A C 1
ATOM 781 O O . LEU A 1 100 ? 12.139 3.354 -15.870 1.00 98.75 100 LEU A O 1
ATOM 785 N N . PHE A 1 101 ? 12.404 3.137 -13.656 1.00 98.75 101 PHE A N 1
ATOM 786 C CA . PHE A 1 101 ? 13.801 3.560 -13.673 1.00 98.75 101 PHE A CA 1
ATOM 787 C C . PHE A 1 101 ? 14.674 2.585 -14.476 1.00 98.75 101 PHE A C 1
ATOM 789 O O . PHE A 1 101 ? 15.425 3.021 -15.341 1.00 98.75 101 PHE A O 1
ATOM 796 N N . GLN A 1 102 ? 14.535 1.274 -14.245 1.00 98.69 102 GLN A N 1
ATOM 797 C CA . GLN A 1 102 ? 15.260 0.246 -15.006 1.00 98.69 102 GLN A CA 1
ATOM 798 C C . GLN A 1 102 ? 14.919 0.288 -16.498 1.00 98.69 102 GLN A C 1
ATOM 800 O O . GLN A 1 102 ? 15.818 0.250 -17.329 1.00 98.69 102 GLN A O 1
ATOM 805 N N . GLU A 1 103 ? 13.635 0.411 -16.831 1.00 98.50 103 GLU A N 1
ATOM 806 C CA . GLU A 1 103 ? 13.164 0.538 -18.210 1.00 98.50 103 GLU A CA 1
ATOM 807 C C . GLU A 1 103 ? 13.727 1.799 -18.878 1.00 98.50 103 GLU A C 1
ATOM 809 O O . GLU A 1 103 ? 14.186 1.743 -20.013 1.00 98.50 103 GLU A O 1
ATOM 814 N N . ASN A 1 104 ? 13.774 2.929 -18.166 1.00 98.56 104 ASN A N 1
ATOM 815 C CA . ASN A 1 104 ? 14.343 4.164 -18.697 1.00 98.56 104 ASN A CA 1
ATOM 816 C C . ASN A 1 104 ? 15.848 4.044 -18.956 1.00 98.56 104 ASN A C 1
ATOM 818 O O . ASN A 1 104 ? 16.317 4.497 -19.997 1.00 98.56 104 ASN A O 1
ATOM 822 N N . THR A 1 105 ? 16.592 3.430 -18.035 1.00 98.69 105 THR A N 1
ATOM 823 C CA . THR A 1 105 ? 18.021 3.154 -18.222 1.00 98.69 105 THR A CA 1
ATOM 824 C C . THR A 1 105 ? 18.239 2.246 -19.425 1.00 98.69 105 THR A C 1
ATOM 826 O O . THR A 1 105 ? 19.014 2.597 -20.309 1.00 98.69 105 THR A O 1
ATOM 829 N N . TRP A 1 106 ? 17.487 1.148 -19.514 1.00 98.69 106 TRP A N 1
ATOM 830 C CA . TRP A 1 106 ? 17.579 0.216 -20.633 1.00 98.69 106 TRP A CA 1
ATOM 831 C C . TRP A 1 106 ? 17.280 0.896 -21.975 1.00 98.69 106 TRP A C 1
ATOM 833 O O . TRP A 1 106 ? 18.033 0.734 -22.927 1.00 98.69 106 TRP A O 1
ATOM 843 N N . LEU A 1 107 ? 16.246 1.740 -22.051 1.00 98.75 107 LEU A N 1
ATOM 844 C CA . LEU A 1 107 ? 15.932 2.491 -23.271 1.00 98.75 107 LEU A CA 1
ATOM 845 C C . LEU A 1 107 ? 17.035 3.487 -23.663 1.0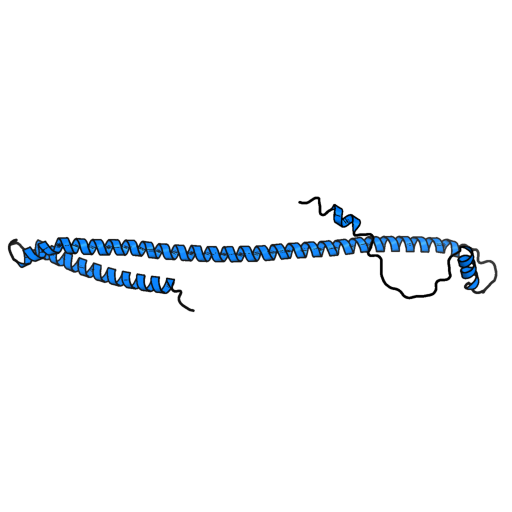0 98.75 107 LEU A C 1
ATOM 847 O O . LEU A 1 107 ? 17.259 3.710 -24.850 1.00 98.75 107 LEU A O 1
ATOM 851 N N . ARG A 1 108 ? 17.727 4.099 -22.693 1.00 98.75 108 ARG A N 1
ATOM 852 C CA . ARG A 1 108 ? 18.871 4.989 -22.968 1.00 98.75 108 ARG A CA 1
ATOM 853 C C . ARG A 1 108 ? 20.082 4.218 -23.486 1.00 98.75 108 ARG A C 1
ATOM 855 O O . ARG A 1 108 ? 20.764 4.704 -24.388 1.00 98.75 108 ARG A O 1
ATOM 862 N N . GLU A 1 109 ? 20.335 3.040 -22.929 1.00 98.75 109 GLU A N 1
ATOM 863 C CA . GLU A 1 109 ? 21.386 2.133 -23.395 1.00 98.75 109 GLU A CA 1
ATOM 864 C C . GLU A 1 109 ? 21.080 1.641 -24.814 1.00 98.75 109 GLU A C 1
ATOM 866 O O . GLU A 1 109 ? 21.929 1.752 -25.694 1.00 98.75 109 GLU A O 1
ATOM 871 N N . GLU A 1 110 ? 19.843 1.211 -25.068 1.00 98.75 110 GLU A N 1
ATOM 872 C CA . GLU A 1 110 ? 19.392 0.756 -26.385 1.00 98.75 110 GLU A CA 1
ATOM 873 C C . GLU A 1 110 ? 19.459 1.880 -27.430 1.00 98.75 110 GLU A C 1
ATOM 875 O O . GLU A 1 110 ? 19.921 1.670 -28.551 1.00 98.75 110 GLU A O 1
ATOM 880 N N . LEU A 1 111 ? 19.066 3.107 -27.064 1.00 98.75 111 LEU A N 1
ATOM 881 C CA . LEU A 1 111 ? 19.188 4.264 -27.952 1.00 98.75 111 LEU A CA 1
ATOM 882 C C . LEU A 1 111 ? 20.651 4.537 -28.318 1.00 98.75 111 LEU A C 1
ATOM 884 O O . LEU A 1 111 ? 20.952 4.744 -29.493 1.00 98.75 111 LEU A O 1
ATOM 888 N N . THR A 1 112 ? 21.547 4.526 -27.329 1.00 98.62 112 THR A N 1
ATOM 889 C CA . THR A 1 112 ? 22.991 4.690 -27.558 1.00 98.62 112 THR A CA 1
ATOM 890 C C . THR A 1 112 ? 23.510 3.602 -28.499 1.00 98.62 112 THR A C 1
ATOM 892 O O . THR A 1 112 ? 24.143 3.910 -29.507 1.00 98.62 112 THR A O 1
ATOM 895 N N . TYR A 1 113 ? 23.148 2.344 -28.239 1.00 98.50 113 TYR A N 1
ATOM 896 C CA . TYR A 1 113 ? 23.529 1.202 -29.066 1.00 98.50 113 TYR A CA 1
ATOM 897 C C . TYR A 1 113 ? 23.089 1.359 -30.531 1.00 98.50 113 TYR A C 1
ATOM 899 O O . TYR A 1 113 ? 23.897 1.200 -31.448 1.00 98.50 113 TYR A O 1
ATOM 907 N N . VAL A 1 114 ? 21.826 1.722 -30.777 1.00 98.62 114 VAL A N 1
ATOM 908 C CA . VAL A 1 114 ? 21.310 1.924 -32.142 1.00 98.62 114 VAL A CA 1
ATOM 909 C C . VAL A 1 114 ? 22.002 3.099 -32.834 1.00 98.62 114 VAL A C 1
ATOM 911 O O . VAL A 1 114 ? 22.320 3.007 -34.021 1.00 98.62 114 VAL A O 1
ATOM 914 N N . GLN A 1 115 ? 22.264 4.193 -32.114 1.00 98.62 115 GLN A N 1
ATOM 915 C CA . GLN A 1 115 ? 22.971 5.347 -32.670 1.00 98.62 115 GLN A CA 1
ATOM 916 C C . GLN A 1 115 ? 24.398 4.997 -33.099 1.00 98.62 115 GLN A C 1
ATOM 918 O O . GLN A 1 115 ? 24.839 5.441 -34.160 1.00 98.62 115 GLN A O 1
ATOM 923 N N . ASP A 1 116 ? 25.108 4.182 -32.325 1.00 98.62 116 ASP A N 1
ATOM 924 C CA . ASP A 1 116 ? 26.465 3.760 -32.672 1.00 98.62 116 ASP A CA 1
ATOM 925 C C . ASP A 1 116 ? 26.467 2.858 -33.909 1.00 98.62 116 ASP A C 1
ATOM 927 O O . ASP A 1 116 ? 27.217 3.099 -34.856 1.00 98.62 116 ASP A O 1
ATOM 931 N N . ARG A 1 117 ? 25.533 1.904 -33.988 1.00 98.50 117 ARG A N 1
ATOM 932 C CA . ARG A 1 117 ? 25.348 1.056 -35.179 1.00 98.50 117 ARG A CA 1
ATOM 933 C C . ARG A 1 117 ? 24.979 1.859 -36.423 1.00 98.50 117 ARG A C 1
ATOM 935 O O . ARG A 1 117 ? 25.439 1.543 -37.522 1.00 98.50 117 ARG A O 1
ATOM 942 N N . TYR A 1 118 ? 24.163 2.897 -36.260 1.00 98.50 118 TYR A N 1
ATOM 943 C CA . TYR A 1 118 ? 23.823 3.813 -37.340 1.00 98.50 118 TYR A CA 1
ATOM 944 C C . TYR A 1 118 ? 25.072 4.549 -37.850 1.00 98.50 118 TYR A C 1
ATOM 946 O O . TYR A 1 118 ? 25.347 4.502 -39.049 1.00 98.50 118 TYR A O 1
ATOM 954 N N . ARG A 1 119 ? 25.890 5.120 -36.954 1.00 98.44 119 ARG A N 1
ATOM 955 C CA . ARG A 1 119 ? 27.151 5.797 -37.317 1.00 98.44 119 ARG A CA 1
ATOM 956 C C . ARG A 1 119 ? 28.136 4.866 -38.020 1.00 98.44 119 ARG A C 1
ATOM 958 O O . ARG A 1 119 ? 28.708 5.246 -39.038 1.00 98.44 119 ARG A O 1
ATOM 965 N N . GLU A 1 120 ? 28.301 3.637 -37.530 1.00 98.44 120 GLU A N 1
ATOM 966 C CA . GLU A 1 120 ? 29.123 2.614 -38.196 1.00 98.44 120 GLU A CA 1
ATOM 967 C C . GLU A 1 120 ? 28.636 2.340 -39.627 1.00 98.44 120 GLU A C 1
ATOM 969 O O . GLU A 1 120 ? 29.436 2.166 -40.550 1.00 98.44 120 GLU A O 1
ATOM 974 N N . SER A 1 121 ? 27.314 2.296 -39.827 1.00 98.25 121 SER A N 1
ATOM 975 C CA . SER A 1 121 ? 26.731 2.074 -41.150 1.00 98.25 121 SER A CA 1
ATOM 976 C C . SER A 1 121 ? 26.947 3.264 -42.088 1.00 98.25 121 SER A C 1
ATOM 978 O O . SER A 1 121 ? 27.304 3.048 -43.245 1.00 98.25 121 SER A O 1
ATOM 980 N N . GLU A 1 122 ? 26.830 4.503 -41.596 1.00 98.00 122 GLU A N 1
ATOM 981 C CA . GLU A 1 122 ? 27.122 5.714 -42.373 1.00 98.00 122 GLU A CA 1
ATOM 982 C C . GLU A 1 122 ? 28.589 5.758 -42.802 1.00 98.00 122 GLU A C 1
ATOM 984 O O . GLU A 1 122 ? 28.886 5.970 -43.978 1.00 98.00 122 GLU A O 1
ATOM 989 N N . GLN A 1 123 ? 29.510 5.477 -41.877 1.00 98.19 123 GLN A N 1
ATOM 990 C CA . GLN A 1 123 ? 30.940 5.393 -42.182 1.00 98.19 123 GLN A CA 1
ATOM 991 C C . GLN A 1 123 ? 31.218 4.339 -43.255 1.00 98.19 123 GLN A C 1
ATOM 993 O O . GLN A 1 123 ? 31.938 4.602 -44.218 1.00 98.19 123 GLN A O 1
ATOM 998 N N . ARG A 1 124 ? 30.596 3.159 -43.144 1.00 98.06 124 ARG A N 1
ATOM 999 C CA . ARG A 1 124 ? 30.737 2.098 -44.146 1.00 98.06 124 ARG A CA 1
ATOM 1000 C C . ARG A 1 124 ? 30.213 2.523 -45.516 1.00 98.06 124 ARG A C 1
ATOM 1002 O O . ARG A 1 124 ? 30.844 2.200 -46.517 1.00 98.06 124 ARG A O 1
ATOM 1009 N N . VAL A 1 125 ? 29.091 3.241 -45.576 1.00 98.19 125 VAL A N 1
ATOM 1010 C CA . VAL A 1 125 ? 28.549 3.762 -46.840 1.00 98.19 125 VAL A CA 1
ATOM 1011 C C . VAL A 1 125 ? 29.532 4.731 -47.494 1.00 98.19 125 VAL A C 1
ATOM 1013 O O . VAL A 1 125 ? 29.768 4.609 -48.692 1.00 98.19 125 VAL A O 1
ATOM 1016 N N . VAL A 1 126 ? 30.150 5.636 -46.729 1.00 97.44 126 VAL A N 1
ATOM 1017 C CA . VAL A 1 126 ? 31.162 6.567 -47.258 1.00 97.44 126 VAL A CA 1
ATOM 1018 C C . VAL A 1 126 ? 32.375 5.814 -47.809 1.00 97.44 126 VAL A C 1
ATOM 1020 O O . VAL A 1 126 ? 32.802 6.089 -48.928 1.00 97.44 126 VAL A O 1
ATOM 1023 N N . ILE A 1 127 ? 32.893 4.827 -47.070 1.00 96.94 127 ILE A N 1
ATOM 1024 C CA . ILE A 1 127 ? 34.028 4.003 -47.519 1.00 96.94 127 ILE A CA 1
ATOM 1025 C C . ILE A 1 127 ? 33.687 3.274 -48.823 1.00 96.94 127 ILE A C 1
ATOM 1027 O O . ILE A 1 127 ? 34.468 3.302 -49.769 1.00 96.94 127 ILE A O 1
ATOM 1031 N N . LEU A 1 128 ? 32.506 2.656 -48.897 1.00 97.69 128 LEU A N 1
ATOM 1032 C CA . LEU A 1 128 ? 32.061 1.958 -50.103 1.00 97.69 128 LEU A CA 1
ATOM 1033 C C . LEU A 1 128 ? 31.886 2.915 -51.287 1.00 97.69 128 LEU A C 1
ATOM 1035 O O . LEU A 1 128 ? 32.258 2.567 -52.402 1.00 97.69 128 LEU A O 1
ATOM 1039 N N . GLN A 1 129 ? 31.351 4.118 -51.066 1.00 97.62 129 GLN A N 1
ATOM 1040 C CA . GLN A 1 129 ? 31.245 5.135 -52.115 1.00 97.62 129 GLN A CA 1
ATOM 1041 C C . GLN A 1 129 ? 32.618 5.546 -52.649 1.00 97.62 129 GLN A C 1
ATOM 1043 O O . GLN A 1 129 ? 32.758 5.747 -53.852 1.00 97.62 129 GLN A O 1
ATOM 1048 N N . GLU A 1 130 ? 33.624 5.657 -51.783 1.00 96.75 130 GLU A N 1
ATOM 1049 C CA . GLU A 1 130 ? 34.978 5.999 -52.212 1.00 96.75 130 GLU A CA 1
ATOM 1050 C C . GLU A 1 130 ? 35.636 4.858 -52.992 1.00 96.75 130 GLU A C 1
ATOM 1052 O O . GLU A 1 130 ? 36.172 5.093 -54.070 1.00 96.75 130 GLU A O 1
ATOM 1057 N N . GLN A 1 131 ? 35.488 3.612 -52.534 1.00 96.38 131 GLN A N 1
ATOM 1058 C CA . GLN A 1 131 ? 35.953 2.431 -53.272 1.00 96.38 131 GLN A CA 1
ATOM 1059 C C . GLN A 1 131 ? 35.292 2.313 -54.648 1.00 96.38 131 GLN A C 1
ATOM 1061 O O . GLN A 1 131 ? 35.951 1.970 -55.626 1.00 96.38 131 GLN A O 1
ATOM 1066 N N . VAL A 1 132 ? 33.993 2.616 -54.755 1.00 97.25 132 VAL A N 1
ATOM 1067 C CA . VAL A 1 132 ? 33.293 2.636 -56.048 1.00 97.25 132 VAL A CA 1
ATOM 1068 C C . VAL A 1 132 ? 33.929 3.661 -56.985 1.00 97.25 132 VAL A C 1
ATOM 1070 O O . VAL A 1 132 ? 34.273 3.299 -58.107 1.00 97.25 132 VAL A O 1
ATOM 1073 N N . LYS A 1 133 ? 34.157 4.898 -56.525 1.00 96.50 133 LYS A N 1
ATOM 1074 C CA . LYS A 1 133 ? 34.830 5.925 -57.339 1.00 96.50 133 LYS A CA 1
ATOM 1075 C C . LYS A 1 133 ? 36.249 5.515 -57.727 1.00 96.50 133 LYS A C 1
ATOM 1077 O O . LYS A 1 133 ? 36.651 5.723 -58.867 1.00 96.50 133 LYS A O 1
ATOM 1082 N N . GLU A 1 134 ? 37.006 4.928 -56.803 1.00 96.00 134 GLU A N 1
ATOM 1083 C CA . GLU A 1 134 ? 38.359 4.431 -57.065 1.00 96.00 134 GLU A CA 1
ATOM 1084 C C . GLU A 1 134 ? 38.346 3.344 -58.151 1.00 96.00 134 GLU A C 1
ATOM 1086 O O . GLU A 1 134 ? 39.144 3.369 -59.090 1.00 96.00 134 GLU A O 1
ATOM 1091 N N . HIS A 1 135 ? 37.406 2.399 -58.071 1.00 96.50 135 HIS A N 1
ATOM 1092 C CA . HIS A 1 135 ? 37.231 1.365 -59.086 1.00 96.50 135 HIS A CA 1
ATOM 1093 C C . HIS A 1 135 ? 36.798 1.937 -60.441 1.00 96.50 135 HIS A C 1
ATOM 1095 O O . HIS A 1 135 ? 37.303 1.483 -61.470 1.00 96.50 135 HIS A O 1
ATOM 1101 N N . GLU A 1 136 ? 35.904 2.928 -60.459 1.00 95.31 136 GLU A N 1
ATOM 1102 C CA . GLU A 1 136 ? 35.498 3.639 -61.677 1.00 95.31 136 GLU A CA 1
ATOM 1103 C C . GLU A 1 136 ? 36.690 4.353 -62.324 1.00 95.31 136 GLU A C 1
ATOM 1105 O O . GLU A 1 136 ? 36.947 4.162 -63.514 1.00 95.31 136 GLU A O 1
ATOM 1110 N N . PHE A 1 137 ? 37.483 5.077 -61.532 1.00 94.94 137 PHE A N 1
ATOM 1111 C CA . PHE A 1 137 ? 38.704 5.738 -61.989 1.00 94.94 137 PHE A CA 1
ATOM 1112 C C . PHE A 1 137 ? 39.720 4.740 -62.568 1.00 94.94 137 PHE A C 1
ATOM 1114 O O . PHE A 1 137 ? 40.232 4.926 -63.673 1.00 94.94 137 PHE A O 1
ATOM 1121 N N . ASN A 1 138 ? 39.963 3.624 -61.876 1.00 93.56 138 ASN A N 1
ATOM 1122 C CA . ASN A 1 138 ? 40.852 2.563 -62.355 1.00 93.56 138 ASN A CA 1
ATOM 1123 C C . ASN A 1 138 ? 40.353 1.922 -63.662 1.00 93.56 138 ASN A C 1
ATOM 1125 O O . ASN A 1 138 ? 41.149 1.583 -64.542 1.00 93.56 138 ASN A O 1
ATOM 1129 N N . ALA A 1 139 ? 39.037 1.747 -63.811 1.00 91.56 139 ALA A N 1
ATOM 1130 C CA . ALA A 1 139 ? 38.444 1.239 -65.044 1.00 91.56 139 ALA A CA 1
ATOM 1131 C C . ALA A 1 139 ? 38.595 2.231 -66.208 1.00 91.56 139 ALA A C 1
ATOM 1133 O O . ALA A 1 139 ? 38.800 1.803 -67.345 1.00 91.56 139 ALA A O 1
ATOM 1134 N N . GLU A 1 140 ? 38.514 3.537 -65.946 1.00 91.62 140 GLU A N 1
ATOM 1135 C CA . GLU A 1 140 ? 38.788 4.577 -66.941 1.00 91.62 140 GLU A CA 1
ATOM 1136 C C . GLU A 1 140 ? 40.256 4.603 -67.362 1.00 91.62 140 GLU A C 1
ATOM 1138 O O . GLU A 1 140 ? 40.527 4.636 -68.562 1.00 91.62 140 GLU A O 1
ATOM 1143 N N . LEU A 1 141 ? 41.195 4.506 -66.416 1.00 90.56 141 LEU A N 1
ATOM 1144 C CA . LEU A 1 141 ? 42.630 4.492 -66.709 1.00 90.56 141 LEU A CA 1
ATOM 1145 C C . LEU A 1 141 ? 43.010 3.328 -67.642 1.00 90.56 141 LEU A C 1
ATOM 1147 O O . LEU A 1 141 ? 43.679 3.531 -68.655 1.00 90.56 141 LEU A O 1
ATOM 1151 N N . ARG A 1 142 ? 42.470 2.128 -67.389 1.00 89.12 142 ARG A N 1
ATOM 1152 C CA . ARG A 1 142 ? 42.696 0.933 -68.228 1.00 89.12 142 ARG A CA 1
ATOM 1153 C C . ARG A 1 142 ? 42.216 1.073 -69.677 1.00 89.12 142 ARG A C 1
ATOM 1155 O O . ARG A 1 142 ? 42.702 0.349 -70.549 1.00 89.12 142 ARG A O 1
ATOM 1162 N N . LYS A 1 143 ? 41.262 1.971 -69.968 1.00 86.88 143 LYS A N 1
ATOM 1163 C CA . LYS A 1 143 ? 40.833 2.238 -71.357 1.00 86.88 143 LYS A CA 1
ATOM 1164 C C . LYS A 1 143 ? 41.962 2.863 -72.174 1.00 86.88 143 LYS A C 1
ATOM 1166 O O . LYS A 1 143 ? 42.035 2.607 -73.372 1.00 86.88 143 LYS A O 1
ATOM 1171 N N . TYR A 1 144 ? 42.840 3.634 -71.533 1.00 81.44 144 TYR A N 1
ATOM 1172 C CA . TYR A 1 144 ? 43.987 4.250 -72.190 1.00 81.44 144 TYR A CA 1
ATOM 1173 C C . TYR A 1 144 ? 45.123 3.246 -72.412 1.00 81.44 144 TYR A C 1
ATOM 1175 O O . TYR A 1 144 ? 45.671 3.217 -73.512 1.00 81.44 144 TYR A O 1
ATOM 1183 N N . ASP A 1 145 ? 45.363 2.327 -71.469 1.00 72.25 145 ASP A N 1
ATOM 1184 C CA . ASP A 1 145 ? 46.331 1.225 -71.640 1.00 72.25 145 ASP A CA 1
ATOM 1185 C C . ASP A 1 145 ? 45.969 0.280 -72.805 1.00 72.25 145 ASP A C 1
ATOM 1187 O O . ASP A 1 145 ? 46.838 -0.331 -73.418 1.00 72.25 145 ASP A O 1
ATOM 1191 N N . SER A 1 146 ? 44.678 0.168 -73.141 1.00 61.38 146 SER A N 1
ATOM 1192 C CA . SER A 1 146 ? 44.182 -0.671 -74.249 1.00 61.38 146 SER A CA 1
ATOM 1193 C C . SER A 1 146 ? 44.128 0.058 -75.601 1.00 61.38 146 SER A C 1
ATOM 1195 O O . SER A 1 146 ? 43.756 -0.547 -76.606 1.00 61.38 146 SER A O 1
ATOM 1197 N N . SER A 1 147 ? 44.429 1.362 -75.622 1.00 54.66 147 SER A N 1
ATOM 1198 C CA . SER A 1 147 ? 44.331 2.222 -76.811 1.00 54.66 147 SER A CA 1
ATOM 1199 C C . SER A 1 147 ? 45.665 2.480 -77.518 1.00 54.66 147 SER A C 1
ATOM 1201 O O . SER A 1 147 ? 45.685 3.148 -78.552 1.00 54.66 147 SER A O 1
ATOM 1203 N N . GLU A 1 148 ? 46.764 1.905 -77.025 1.00 50.44 148 GLU A N 1
ATOM 1204 C CA . GLU A 1 148 ? 47.973 1.757 -77.832 1.00 50.44 148 GLU A CA 1
ATOM 1205 C C . GLU A 1 148 ? 47.679 0.766 -78.974 1.00 50.44 148 GLU A C 1
ATOM 1207 O O . GLU A 1 148 ? 47.240 -0.363 -78.711 1.00 50.44 148 GLU A O 1
ATOM 1212 N N . PRO A 1 149 ? 47.891 1.136 -80.252 1.00 41.66 149 PRO A N 1
ATOM 1213 C CA . PRO A 1 149 ? 47.862 0.151 -81.315 1.00 41.66 149 PRO A CA 1
ATOM 1214 C C . PRO A 1 149 ? 48.940 -0.878 -80.987 1.00 41.66 149 PRO A C 1
ATOM 1216 O O . PRO A 1 149 ? 50.111 -0.540 -80.828 1.00 41.66 149 PRO A O 1
ATOM 1219 N N . THR A 1 150 ? 48.539 -2.143 -80.870 1.00 47.12 150 THR A N 1
ATOM 1220 C CA . THR A 1 150 ? 49.470 -3.271 -80.845 1.00 47.12 150 THR A CA 1
ATOM 1221 C C . THR A 1 150 ? 50.108 -3.390 -82.226 1.00 47.12 150 THR A C 1
ATOM 1223 O O . THR A 1 150 ? 49.789 -4.288 -82.998 1.00 47.12 150 THR A O 1
ATOM 1226 N N . ASP A 1 151 ? 51.005 -2.464 -82.536 1.00 39.44 151 ASP A N 1
ATOM 1227 C CA . ASP A 1 151 ? 51.965 -2.586 -83.608 1.00 39.44 151 ASP A CA 1
ATOM 1228 C C . ASP A 1 151 ? 53.345 -2.755 -82.975 1.00 39.44 151 ASP A C 1
ATOM 1230 O O . ASP A 1 151 ? 53.972 -1.825 -82.484 1.00 39.44 151 ASP A O 1
ATOM 1234 N N . GLN A 1 152 ? 53.804 -4.001 -83.084 1.00 40.28 152 GLN A N 1
ATOM 1235 C CA . GLN A 1 152 ? 55.189 -4.454 -83.004 1.00 40.28 152 GLN A CA 1
ATOM 1236 C C . GLN A 1 152 ? 55.777 -4.749 -81.614 1.00 40.28 152 GLN A C 1
ATOM 1238 O O . GLN A 1 152 ? 56.273 -3.899 -80.891 1.00 40.28 152 GLN A O 1
ATOM 1243 N N . ALA A 1 153 ? 55.862 -6.063 -81.383 1.00 43.81 153 ALA A N 1
ATOM 1244 C CA . ALA A 1 153 ? 57.079 -6.766 -80.983 1.00 43.81 153 ALA A CA 1
ATOM 1245 C C . ALA A 1 153 ? 57.743 -6.348 -79.661 1.00 43.81 153 ALA A C 1
ATOM 1247 O O . ALA A 1 153 ? 58.578 -5.454 -79.611 1.00 43.81 153 ALA A O 1
ATOM 1248 N N . GLY A 1 154 ? 57.519 -7.153 -78.622 1.00 35.88 154 GLY A N 1
ATOM 1249 C CA . GLY A 1 154 ? 58.422 -7.162 -77.477 1.00 35.88 154 GLY A CA 1
ATOM 1250 C C . GLY A 1 154 ? 57.828 -7.780 -76.229 1.00 35.88 154 GLY A C 1
ATOM 1251 O O . GLY A 1 154 ? 57.467 -7.077 -75.296 1.00 35.88 154 GLY A O 1
ATOM 1252 N N . LEU A 1 155 ? 57.781 -9.109 -76.176 1.00 46.94 155 LEU A N 1
ATOM 1253 C CA . LEU A 1 155 ? 57.793 -9.811 -74.895 1.00 46.94 155 LEU A CA 1
ATOM 1254 C C . LEU A 1 155 ? 59.056 -9.371 -74.132 1.00 46.94 155 LEU A C 1
ATOM 1256 O O . LEU A 1 155 ? 60.163 -9.708 -74.551 1.00 46.94 155 LEU A O 1
ATOM 1260 N N . GLY A 1 156 ? 58.904 -8.608 -73.046 1.00 39.66 156 GLY A N 1
ATOM 1261 C CA . GLY A 1 156 ? 60.049 -8.129 -72.272 1.00 39.66 156 GLY A CA 1
ATOM 1262 C C . GLY A 1 156 ? 59.700 -7.434 -70.956 1.00 39.66 156 GLY A C 1
ATOM 1263 O O . GLY A 1 156 ? 59.816 -6.223 -70.863 1.00 39.66 156 GLY A O 1
ATOM 1264 N N . ASN A 1 157 ? 59.326 -8.220 -69.940 1.00 40.47 157 ASN A N 1
ATOM 1265 C CA . ASN A 1 157 ? 59.578 -7.975 -68.509 1.00 40.47 157 ASN A CA 1
ATOM 1266 C C . ASN A 1 157 ? 59.377 -6.532 -67.969 1.00 40.47 157 ASN A C 1
ATOM 1268 O O . ASN A 1 157 ? 60.332 -5.776 -67.792 1.00 40.47 157 ASN A O 1
ATOM 1272 N N . GLY A 1 158 ? 58.144 -6.195 -67.577 1.00 43.62 158 GLY A N 1
ATOM 1273 C CA . GLY A 1 158 ? 57.765 -4.923 -66.932 1.00 43.62 158 GLY A CA 1
ATOM 1274 C C . GLY A 1 158 ? 58.174 -4.755 -65.458 1.00 43.62 158 GLY A C 1
ATOM 1275 O O . GLY A 1 158 ? 57.502 -4.043 -64.722 1.00 43.62 158 GLY A O 1
ATOM 1276 N N . ASP A 1 159 ? 59.247 -5.408 -65.010 1.00 50.56 159 ASP A N 1
ATOM 1277 C CA . ASP A 1 159 ? 59.718 -5.328 -63.615 1.00 50.56 159 ASP A CA 1
ATOM 1278 C C . ASP A 1 159 ? 60.784 -4.224 -63.428 1.00 50.56 159 ASP A C 1
ATOM 1280 O O . ASP A 1 159 ? 60.855 -3.543 -62.409 1.00 50.56 159 ASP A O 1
ATOM 1284 N N . ALA A 1 160 ? 61.589 -3.952 -64.464 1.00 51.34 160 ALA A N 1
ATOM 1285 C CA . ALA A 1 160 ? 62.727 -3.031 -64.369 1.00 51.34 160 ALA A CA 1
ATOM 1286 C C . ALA A 1 160 ? 62.398 -1.559 -64.695 1.00 51.34 160 ALA A C 1
ATOM 1288 O O . ALA A 1 160 ? 63.148 -0.655 -64.318 1.00 51.34 160 ALA A O 1
ATOM 1289 N N . THR A 1 161 ? 61.312 -1.294 -65.424 1.00 52.94 161 THR A N 1
ATOM 1290 C CA . THR A 1 161 ? 60.915 0.063 -65.845 1.00 52.94 161 THR A CA 1
ATOM 1291 C C . THR A 1 161 ? 60.154 0.808 -64.752 1.00 52.94 161 THR A C 1
ATOM 1293 O O . THR A 1 161 ? 60.344 2.012 -64.578 1.00 52.94 161 THR A O 1
ATOM 1296 N N . THR A 1 162 ? 59.366 0.080 -63.964 1.00 55.56 162 THR A N 1
ATOM 1297 C CA . THR A 1 162 ? 58.567 0.590 -62.840 1.00 55.56 162 THR A CA 1
ATOM 1298 C C . THR A 1 162 ? 59.460 0.980 -61.657 1.00 55.56 162 THR A C 1
ATOM 1300 O O . THR A 1 162 ? 59.294 2.040 -61.062 1.00 55.56 162 THR A O 1
ATOM 1303 N N . ALA A 1 163 ? 60.507 0.191 -61.382 1.00 56.16 163 ALA A N 1
ATOM 1304 C CA . ALA A 1 163 ? 61.504 0.510 -60.355 1.00 56.16 163 ALA A CA 1
ATOM 1305 C C . ALA A 1 163 ? 62.341 1.762 -60.693 1.00 56.16 163 ALA A C 1
ATOM 1307 O O . ALA A 1 163 ? 62.708 2.529 -59.805 1.00 56.16 163 ALA A O 1
ATOM 1308 N N . LYS A 1 164 ? 62.627 2.003 -61.983 1.00 57.28 164 LYS A N 1
ATOM 1309 C CA . LYS A 1 164 ? 63.379 3.188 -62.438 1.00 57.28 164 LYS A CA 1
ATOM 1310 C C . LYS A 1 164 ? 62.582 4.485 -62.334 1.00 57.28 164 LYS A C 1
ATOM 1312 O O . LYS A 1 164 ? 63.164 5.519 -62.032 1.00 57.28 164 LYS A O 1
ATOM 1317 N N . THR A 1 165 ? 61.276 4.42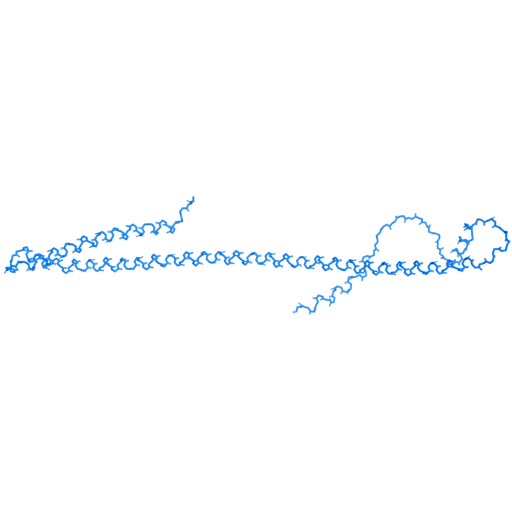8 -62.574 1.00 59.28 165 THR A N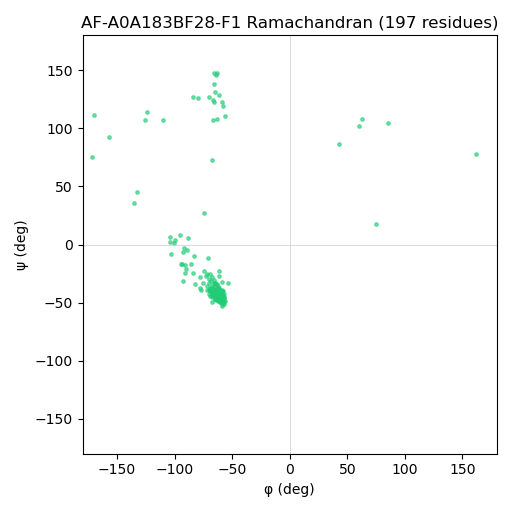 1
ATOM 1318 C CA . THR A 1 165 ? 60.383 5.588 -62.442 1.00 59.28 165 THR A CA 1
ATOM 1319 C C . THR A 1 165 ? 60.095 5.922 -60.975 1.00 59.28 165 THR A C 1
ATOM 1321 O O . THR A 1 165 ? 60.022 7.098 -60.633 1.00 59.28 165 THR A O 1
ATOM 1324 N N . ALA A 1 166 ? 60.041 4.922 -60.086 1.00 58.25 166 ALA A N 1
ATOM 1325 C CA . ALA A 1 166 ? 59.922 5.137 -58.639 1.00 58.25 166 ALA A CA 1
ATOM 1326 C C . ALA A 1 166 ? 61.165 5.814 -58.015 1.00 58.25 166 ALA A C 1
ATOM 1328 O O . ALA A 1 166 ? 61.031 6.693 -57.165 1.00 58.25 166 ALA A O 1
ATOM 1329 N N . LEU A 1 167 ? 62.370 5.454 -58.478 1.00 60.44 167 LEU A N 1
ATOM 1330 C CA . LEU A 1 167 ? 63.648 6.025 -58.018 1.00 60.44 167 LEU A CA 1
ATOM 1331 C C . LEU A 1 167 ? 63.872 7.487 -58.452 1.00 60.44 167 LEU A C 1
ATOM 1333 O O . LEU A 1 167 ? 64.490 8.248 -57.711 1.00 60.44 167 LEU A O 1
ATOM 1337 N N . ASP A 1 168 ? 63.376 7.887 -59.627 1.00 65.00 168 ASP A N 1
ATOM 1338 C CA . ASP A 1 168 ? 63.533 9.249 -60.178 1.00 65.00 168 ASP A CA 1
ATOM 1339 C C . ASP A 1 168 ? 62.660 10.292 -59.452 1.00 65.00 168 ASP A C 1
ATOM 1341 O O . ASP A 1 168 ? 63.019 11.462 -59.339 1.00 65.00 168 ASP A O 1
ATOM 1345 N N . LEU A 1 169 ? 61.538 9.856 -58.871 1.00 69.75 169 LEU A N 1
ATOM 1346 C CA . LEU A 1 169 ? 60.615 10.706 -58.109 1.00 69.75 169 LEU A CA 1
ATOM 1347 C C . LEU A 1 169 ? 60.969 10.814 -56.614 1.00 69.75 169 LEU A C 1
ATOM 1349 O O . LEU A 1 169 ? 60.230 11.433 -55.850 1.00 69.75 169 LEU A O 1
ATOM 1353 N N . GLY A 1 170 ? 62.106 10.249 -56.193 1.00 50.84 170 GLY A N 1
ATOM 1354 C CA . GLY A 1 170 ? 62.640 10.409 -54.838 1.00 50.84 170 GLY A CA 1
ATOM 1355 C C . GLY A 1 170 ? 61.911 9.618 -53.747 1.00 50.84 170 GLY A C 1
ATOM 1356 O O . GLY A 1 170 ? 62.085 9.931 -52.570 1.00 50.84 170 GLY A O 1
ATOM 1357 N N . PHE A 1 171 ? 61.124 8.599 -54.101 1.00 51.31 171 PHE A N 1
ATOM 1358 C CA . PHE A 1 171 ? 60.532 7.698 -53.114 1.00 51.31 171 PHE A CA 1
ATOM 1359 C C . PHE A 1 171 ? 61.539 6.596 -52.734 1.00 51.31 171 PHE A C 1
ATOM 1361 O O . PHE A 1 171 ? 62.086 5.939 -53.626 1.00 51.31 171 PHE A O 1
ATOM 1368 N N . PRO A 1 172 ? 61.827 6.386 -51.435 1.00 50.19 172 PRO A N 1
ATOM 1369 C CA . PRO A 1 172 ? 62.657 5.268 -51.007 1.00 50.19 172 PRO A CA 1
ATOM 1370 C C . PRO A 1 172 ? 61.962 3.935 -51.335 1.00 50.19 172 PRO A C 1
ATOM 1372 O O . PRO A 1 172 ? 60.734 3.868 -51.263 1.00 50.19 172 PRO A O 1
ATOM 1375 N N . PRO A 1 173 ? 62.713 2.875 -51.691 1.00 48.56 173 PRO A N 1
ATOM 1376 C CA . PRO A 1 173 ? 62.121 1.560 -51.891 1.00 48.56 173 PRO A CA 1
ATOM 1377 C C . PRO A 1 173 ? 61.499 1.094 -50.571 1.00 48.56 173 PRO A C 1
ATOM 1379 O O . PRO A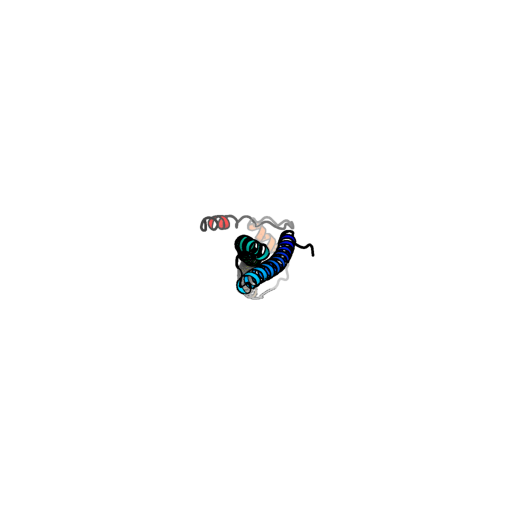 1 173 ? 62.152 1.148 -49.531 1.00 48.56 173 PRO A O 1
ATOM 1382 N N . GLU A 1 174 ? 60.234 0.679 -50.612 1.00 43.28 174 GLU A N 1
ATOM 1383 C CA . GLU A 1 174 ? 59.543 0.138 -49.443 1.00 43.28 174 GLU A CA 1
ATOM 1384 C C . GLU A 1 174 ? 60.241 -1.148 -48.981 1.00 43.28 174 GLU A C 1
ATOM 1386 O O . GLU A 1 174 ? 60.143 -2.199 -49.623 1.00 43.28 174 GLU A O 1
ATOM 1391 N N . ASP A 1 175 ? 60.937 -1.067 -47.847 1.00 40.88 175 ASP A N 1
ATOM 1392 C CA . ASP A 1 175 ? 61.190 -2.236 -47.021 1.00 40.88 175 ASP A CA 1
ATOM 1393 C C . ASP A 1 175 ? 59.837 -2.713 -46.486 1.00 40.88 175 ASP A C 1
ATOM 1395 O O . ASP A 1 175 ? 59.082 -1.965 -45.862 1.00 40.88 175 ASP A O 1
ATOM 1399 N N . LYS A 1 176 ? 59.505 -3.971 -46.779 1.00 53.03 176 LYS A N 1
ATOM 1400 C CA . LYS A 1 176 ? 58.315 -4.621 -46.238 1.00 53.03 176 LYS A CA 1
ATOM 1401 C C . LYS A 1 176 ? 58.479 -4.788 -44.732 1.00 53.03 176 LYS A C 1
ATOM 1403 O O . LYS A 1 176 ? 59.197 -5.686 -44.299 1.00 53.03 176 LYS A O 1
ATOM 1408 N N . GLU A 1 177 ? 57.752 -3.996 -43.957 1.00 40.25 177 GLU A N 1
ATOM 1409 C CA . GLU A 1 177 ? 57.441 -4.313 -42.567 1.00 40.25 177 GLU A CA 1
ATOM 1410 C C . GLU A 1 177 ? 55.924 -4.297 -42.373 1.00 40.25 177 GLU A C 1
ATOM 1412 O O . GLU A 1 177 ? 55.254 -3.275 -42.520 1.00 40.25 177 GLU A O 1
ATOM 1417 N N . ASP A 1 178 ? 55.387 -5.481 -42.075 1.00 44.19 178 ASP A N 1
ATOM 1418 C CA . ASP A 1 178 ? 54.041 -5.670 -41.553 1.00 44.19 178 ASP A CA 1
ATOM 1419 C C . ASP A 1 178 ? 53.901 -4.878 -40.240 1.00 44.19 178 ASP A C 1
ATOM 1421 O O . ASP A 1 178 ? 54.618 -5.133 -39.271 1.00 44.19 178 ASP A O 1
ATOM 1425 N N . GLY A 1 179 ? 52.971 -3.922 -40.199 1.00 35.00 179 GLY A N 1
ATOM 1426 C CA . GLY A 1 179 ? 52.758 -3.059 -39.040 1.00 35.00 179 GLY A CA 1
ATOM 1427 C C . GLY A 1 179 ? 51.351 -2.479 -39.016 1.00 35.00 179 GLY A C 1
ATOM 1428 O O . GLY A 1 179 ? 51.070 -1.447 -39.614 1.00 35.00 179 GLY A O 1
ATOM 1429 N N . ASP A 1 180 ? 50.471 -3.195 -38.331 1.00 39.78 180 ASP A N 1
ATOM 1430 C CA . ASP A 1 180 ? 49.089 -2.845 -38.030 1.00 39.78 180 ASP A CA 1
ATOM 1431 C C . ASP A 1 180 ? 48.992 -1.609 -37.101 1.00 39.78 180 ASP A C 1
ATOM 1433 O O . ASP A 1 180 ? 49.818 -1.437 -36.208 1.00 39.78 180 ASP A O 1
ATOM 1437 N N . GLN A 1 181 ? 47.925 -0.821 -37.291 1.00 44.00 181 GLN A N 1
ATOM 1438 C CA . GLN A 1 181 ? 47.333 0.174 -36.373 1.00 44.00 181 GLN A CA 1
ATOM 1439 C C . GLN A 1 181 ? 48.164 1.402 -35.940 1.00 44.00 181 GLN A C 1
ATOM 1441 O O . GLN A 1 181 ? 48.958 1.322 -35.015 1.00 44.00 181 GLN A O 1
ATOM 1446 N N . ASP A 1 182 ? 47.816 2.592 -36.458 1.00 39.97 182 ASP A N 1
ATOM 1447 C CA . ASP A 1 182 ? 47.255 3.664 -35.608 1.00 39.97 182 ASP A CA 1
ATOM 1448 C C . ASP A 1 182 ? 46.710 4.845 -36.442 1.00 39.97 182 ASP A C 1
ATOM 1450 O O . ASP A 1 182 ? 47.452 5.611 -37.054 1.00 39.97 182 ASP A O 1
ATOM 1454 N N . SER A 1 183 ? 45.387 5.031 -36.458 1.00 39.94 183 SER A N 1
ATOM 1455 C CA . SER A 1 183 ? 44.746 6.252 -36.980 1.00 39.94 183 SER A CA 1
ATOM 1456 C C . SER A 1 183 ? 43.690 6.775 -36.005 1.00 39.94 183 SER A C 1
ATOM 1458 O O . SER A 1 183 ? 42.582 7.144 -36.379 1.00 39.94 183 SER A O 1
ATOM 1460 N N . HIS A 1 184 ? 44.035 6.822 -34.715 1.00 46.12 184 HIS A N 1
ATOM 1461 C CA . HIS A 1 184 ? 43.094 7.212 -33.662 1.00 46.12 184 HIS A CA 1
ATOM 1462 C C . HIS A 1 184 ? 43.130 8.691 -33.231 1.00 46.12 184 HIS A C 1
ATOM 1464 O O . HIS A 1 184 ? 42.449 9.059 -32.274 1.00 46.12 184 HIS A O 1
ATOM 1470 N N . VAL A 1 185 ? 43.866 9.580 -33.911 1.00 47.47 185 VAL A N 1
ATOM 1471 C CA . VAL A 1 185 ? 44.185 10.905 -33.324 1.00 47.47 185 VAL A CA 1
ATOM 1472 C C . VAL A 1 185 ? 43.369 12.088 -33.875 1.00 47.47 185 VAL A C 1
ATOM 1474 O O . VAL A 1 185 ? 43.395 13.166 -33.288 1.00 47.47 185 VAL A O 1
ATOM 1477 N N . VAL A 1 186 ? 42.557 11.936 -34.928 1.00 46.41 186 VAL A N 1
ATOM 1478 C CA . VAL A 1 186 ? 41.882 13.112 -35.534 1.00 46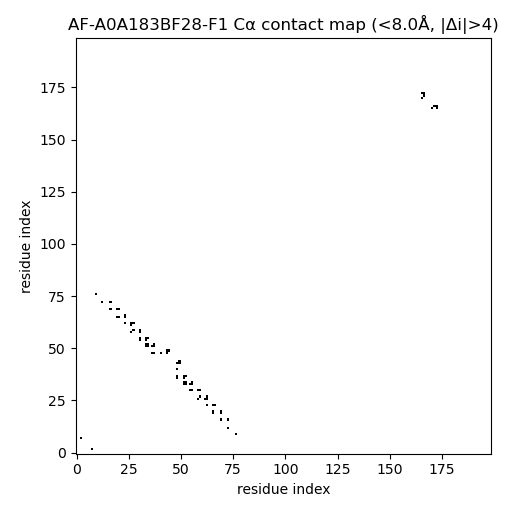.41 186 VAL A CA 1
ATOM 1479 C C . VAL A 1 186 ? 40.455 13.371 -35.007 1.00 46.41 186 VAL A C 1
ATOM 1481 O O . VAL A 1 186 ? 39.963 14.493 -35.098 1.00 46.41 186 VAL A O 1
ATOM 1484 N N . CYS A 1 187 ? 39.790 12.413 -34.351 1.00 47.94 187 CYS A N 1
ATOM 1485 C CA . CYS A 1 187 ? 38.370 12.580 -33.984 1.00 47.94 187 CYS A CA 1
ATOM 1486 C C . CYS A 1 187 ? 38.080 13.159 -32.583 1.00 47.94 187 CYS A C 1
ATOM 1488 O O . CYS A 1 187 ? 36.927 13.486 -32.299 1.00 47.94 187 CYS A O 1
ATOM 1490 N N . ILE A 1 188 ? 39.077 13.365 -31.714 1.00 51.91 188 ILE A N 1
ATOM 1491 C CA . ILE A 1 188 ? 38.830 13.859 -30.339 1.00 51.91 188 ILE A CA 1
ATOM 1492 C C . ILE A 1 188 ? 38.412 15.347 -30.321 1.00 51.91 188 ILE A C 1
ATOM 1494 O O . ILE A 1 188 ? 37.666 15.775 -29.440 1.00 51.91 188 ILE A O 1
ATOM 1498 N N . GLY A 1 189 ? 38.799 16.139 -31.330 1.00 42.50 189 GLY A N 1
ATOM 1499 C CA . GLY A 1 189 ? 38.519 17.582 -31.372 1.00 42.50 189 GLY A CA 1
ATOM 1500 C C . GLY A 1 189 ? 37.047 17.968 -31.581 1.00 42.50 189 GLY A C 1
ATOM 1501 O O . GLY A 1 189 ? 36.633 19.042 -31.151 1.00 42.50 189 GLY A O 1
ATOM 1502 N N . VAL A 1 190 ? 36.233 17.103 -32.197 1.00 53.94 190 VAL A N 1
ATOM 1503 C CA . VAL A 1 190 ? 34.818 17.414 -32.496 1.00 53.94 190 VAL A CA 1
ATOM 1504 C C . VAL A 1 190 ? 33.882 16.976 -31.360 1.00 53.94 190 VAL A C 1
ATOM 1506 O O . VAL A 1 190 ? 32.839 17.592 -31.148 1.00 53.94 190 VAL A O 1
ATOM 1509 N N . ALA A 1 191 ? 34.281 15.988 -30.551 1.00 50.09 191 ALA A N 1
ATOM 1510 C CA . ALA A 1 191 ? 33.482 15.500 -29.425 1.00 50.09 191 ALA A CA 1
ATOM 1511 C C . ALA A 1 191 ? 33.391 16.504 -28.253 1.00 50.09 191 ALA A C 1
ATOM 1513 O O . ALA A 1 191 ? 32.369 16.566 -27.571 1.00 50.09 191 ALA A O 1
ATOM 1514 N N . ALA A 1 192 ? 34.411 17.347 -28.044 1.00 50.16 192 ALA A N 1
ATOM 1515 C CA . ALA A 1 192 ? 34.434 18.304 -26.931 1.00 50.16 192 ALA A CA 1
ATOM 1516 C C . ALA A 1 192 ? 33.493 19.515 -27.119 1.00 50.16 192 ALA A C 1
ATOM 1518 O O . ALA A 1 192 ? 33.072 20.126 -26.139 1.00 50.16 192 ALA A O 1
ATOM 1519 N N . LEU A 1 193 ? 33.125 19.858 -28.359 1.00 48.38 193 LEU A N 1
ATOM 1520 C CA . LEU A 1 193 ? 32.282 21.028 -28.652 1.00 48.38 193 LEU A CA 1
ATOM 1521 C C . LEU A 1 193 ? 30.774 20.752 -28.555 1.00 48.38 193 LEU A C 1
ATOM 1523 O O . LEU A 1 193 ? 29.998 21.699 -28.434 1.00 48.38 193 LEU A O 1
ATOM 1527 N N . LEU A 1 194 ? 30.350 19.485 -28.557 1.00 54.81 194 LEU A N 1
ATOM 1528 C CA . LEU A 1 194 ? 28.933 19.122 -28.420 1.00 54.81 194 LEU A CA 1
ATOM 1529 C C . LEU A 1 194 ? 28.509 18.836 -26.972 1.00 54.81 194 LEU A C 1
ATOM 1531 O O . LEU A 1 194 ? 27.325 18.919 -26.673 1.00 54.81 194 LEU A O 1
ATOM 1535 N N . PHE A 1 195 ? 29.450 18.607 -26.050 1.00 51.38 195 PHE A N 1
ATOM 1536 C CA . PHE A 1 195 ? 29.131 18.338 -24.641 1.00 51.38 195 PHE A CA 1
ATOM 1537 C C . PHE A 1 195 ? 28.888 19.594 -23.779 1.00 51.38 195 PHE A C 1
ATOM 1539 O O . PHE A 1 195 ? 28.414 19.469 -22.655 1.00 51.38 195 PHE A O 1
ATOM 1546 N N . LEU A 1 196 ? 29.172 20.807 -24.281 1.00 49.91 196 LEU A N 1
ATOM 1547 C CA . LEU A 1 196 ? 28.958 22.065 -23.538 1.00 49.91 196 LEU A CA 1
ATOM 1548 C C . LEU A 1 196 ? 27.678 22.831 -23.914 1.00 49.91 196 LEU A C 1
ATOM 1550 O O . LEU A 1 196 ? 27.468 23.931 -23.410 1.00 49.91 196 LEU A O 1
ATOM 1554 N N . LYS A 1 197 ? 26.828 22.291 -24.796 1.00 48.12 197 LYS A N 1
ATOM 1555 C CA . LYS A 1 197 ? 25.614 22.990 -25.257 1.00 48.12 197 LYS A CA 1
ATOM 1556 C C . LYS A 1 197 ? 24.303 22.484 -24.643 1.00 48.12 197 LYS A C 1
ATOM 1558 O O . LYS A 1 197 ? 23.258 23.026 -24.982 1.00 48.12 197 LYS A O 1
ATOM 1563 N N . GLU A 1 198 ? 24.364 21.507 -23.735 1.00 49.25 198 GLU A N 1
ATOM 1564 C CA . GLU A 1 198 ? 23.193 20.872 -23.095 1.00 49.25 198 GLU A CA 1
ATOM 1565 C C . GLU A 1 198 ? 23.335 20.687 -21.565 1.00 49.25 198 GLU A C 1
ATOM 1567 O O . GLU A 1 198 ? 22.819 19.731 -20.985 1.00 49.25 198 GLU A O 1
ATOM 1572 N N . VAL A 1 199 ? 23.985 21.648 -20.896 1.00 46.44 199 VAL A N 1
ATOM 1573 C CA . VAL A 1 199 ? 23.803 21.948 -19.457 1.00 46.44 199 VAL A CA 1
ATOM 1574 C C . VAL A 1 199 ? 23.355 23.397 -19.333 1.00 46.44 199 VAL A C 1
ATOM 1576 O O . VAL A 1 199 ? 22.416 23.653 -18.549 1.00 46.44 199 VAL A O 1
#

InterPro domains:
  IPR002151 Kinesin light chain [PTHR45783] (4-183)

Foldseek 3Di:
DDQDPVNVVLVVLVVVLVVLVVVLVVLVVLLVVLVVVLVPDPDCPPPSNVVSVVPNPVSVVVSVVSVVVSVVSVVVSVVVVVVVVVVVVVVVVVVVVVVVVVVVVVVVVVVVVVVVVVVVVVVVVVVVVVVVVVVVVVVVVVVVVVPPPPDDDDPDDPPPVVVVVCVVVPHDPDDDDDDDDDDPPPPPVVVVVVVPPPD

Radius of gyration: 51.34 Å; Cα contacts (8 Å, |Δi|>4): 41; chains: 1; bounding box: 110×40×134 Å

Organism: NCBI:txid27848

pLDDT: mean 81.21, std 21.76, range [35.0, 98.75]

Secondary structure (DSSP, 8-state):
-PPPHHHHHHHHHHHHHHHHHHHHHHHHHHHHHHHHHHHH-S-TT-HHHHHHHHHHHHHHHHHHHHHHHHHHHHHHHHHHHHHHHHHHHHHHHHHHHHHHHHHHHHHHHHHHHHHHHHHHHHHHHHHHHHHHHHHHHHHHHHHHHT-S---S-----TTHHHHHHHHHTTPPP-----------SSSHHHHHHHTTS--

Mean predicted aligned error: 16.09 Å

Nearest PDB structures (foldseek):
  6jx6-assembly1_A  TM=7.149E-01  e=8.265E+00  Homo sapiens
  3g67-assembly1_B  TM=4.733E-01  e=4.349E+00  Thermotoga maritima
  2efk-assembly1_A-2  TM=5.586E-01  e=8.265E+00  Homo sapiens

Solvent-accessible surface area (backbone atoms only — not comparable to full-atom values): 11802 Å² total; per-residue (Å²): 132,84,78,51,74,64,56,53,52,50,51,51,49,54,53,51,47,56,52,48,53,54,49,38,55,53,49,50,52,51,40,53,48,34,54,48,53,56,70,71,53,92,60,82,81,44,71,69,45,49,51,31,60,67,47,44,62,62,48,51,53,50,42,51,52,50,50,53,54,48,56,54,48,52,53,52,53,54,51,50,54,52,49,53,53,52,51,52,49,52,52,51,50,54,50,49,54,54,51,52,52,53,51,51,52,49,51,52,52,50,50,51,54,52,51,51,55,49,51,55,50,52,53,49,52,53,53,52,53,49,51,50,51,52,50,52,52,53,56,54,54,52,55,58,75,68,63,59,78,92,73,78,87,74,95,72,77,82,67,65,63,57,57,55,56,44,56,75,73,70,52,78,83,82,75,90,67,93,76,83,89,88,87,82,80,78,66,66,74,65,60,64,69,64,70,74,77,81,124

Sequence (199 aa):
MAVSQEDEIVSKAKSAILALESLKTEQEKSLSGFQSSLSQSHAGDEPENLYAKEMVDPLGVIVQRIQNGLEDADVLLVMYEYLQKAEAEKQKLKYQARRLFQENTWLREELTYVQDRYRESEQRVVILQEQVKEHEFNAELRKYDSSEPTDQAGLGNGDATTAKTALDLGFPPEDKEDGDQDSHVVCIGVAALLFLKEV